Protein AF-0000000083678344 (afdb_homodimer)

Foldseek 3Di:
DDPVVVVCQLVAPFDDPVVQVVLLVLLPPLDPQFPDWQDWGWGDDPQATEIETETAGAPPDDPVVQVVSQVVSQVVVCVDPRHPGYHYHYHHDNPDDPPPPPPPD/DDPVVVVCQLVAPFDDPVVQVVLLVLLPPLDPQFPDWQDWTWGDDPQATEIETETAGAPPDDPVVQVVSQVVSQVVVCPDPRHPGYHYHYHHDNPDDPPPPPPVD

Nearest PDB structures (foldseek):
  8f6j-assembly1_A  TM=8.356E-01  e=1.361E-05  Shewanella oneidensis
  8f6e-assembly1_B  TM=8.497E-01  e=2.479E-05  Shewanella oneidensis
  8f6i-assembly1_B  TM=7.602E-01  e=1.777E-05  Shewanella oneidensis MR-1
  8f6f-assembly1_B  TM=7.439E-01  e=2.030E-05  Shewanella oneidensis
  3j1z-assembly1_P-1  TM=7.542E-01  e=1.227E-04  Shewanella oneidensis MR-1

pLDDT: mean 80.36, std 22.94, range [22.72, 97.94]

Structure (mmCIF, N/CA/C/O backbone):
data_AF-0000000083678344-model_v1
#
loop_
_entity.id
_entity.type
_entity.pdbx_description
1 polymer 'Metal tolerance protein 11-like'
#
loop_
_atom_site.group_PDB
_atom_site.id
_atom_site.type_symbol
_atom_site.label_atom_id
_atom_site.label_alt_id
_atom_site.label_comp_id
_atom_site.label_asym_id
_atom_site.label_entity_id
_atom_site.label_seq_id
_atom_site.pdbx_PDB_ins_code
_atom_site.Cartn_x
_atom_site.Cartn_y
_atom_site.Cartn_z
_atom_site.occupancy
_atom_site.B_iso_or_equiv
_atom_site.auth_seq_id
_atom_site.auth_comp_id
_atom_site.auth_asym_id
_atom_site.auth_atom_id
_atom_site.pdbx_PDB_model_num
ATOM 1 N N . MET A 1 1 ? -3.508 27.141 10.562 1 22.72 1 MET A N 1
ATOM 2 C CA . MET A 1 1 ? -3.26 26.531 9.258 1 22.72 1 MET A CA 1
ATOM 3 C C . MET A 1 1 ? -3.84 25.125 9.195 1 22.72 1 MET A C 1
ATOM 5 O O . MET A 1 1 ? -3.42 24.25 9.945 1 22.72 1 MET A O 1
ATOM 9 N N . THR A 1 2 ? -5.051 24.781 8.727 1 24.8 2 THR A N 1
ATOM 10 C CA . THR A 1 2 ? -6.098 23.766 8.875 1 24.8 2 THR A CA 1
ATOM 11 C C . THR A 1 2 ? -5.66 22.438 8.273 1 24.8 2 THR A C 1
ATOM 13 O O . THR A 1 2 ? -4.75 22.391 7.445 1 24.8 2 THR A O 1
ATOM 16 N N . VAL A 1 3 ? -6.172 21.359 8.898 1 29.84 3 VAL A N 1
ATOM 17 C CA . VAL A 1 3 ? -5.941 19.984 8.461 1 29.84 3 VAL A CA 1
ATOM 18 C C . VAL A 1 3 ? -6.02 19.906 6.941 1 29.84 3 VAL A C 1
ATOM 20 O O . VAL A 1 3 ? -5.211 19.234 6.305 1 29.84 3 VAL A O 1
ATOM 23 N N . LEU A 1 4 ? -6.906 20.516 6.34 1 31.95 4 LEU A N 1
ATOM 24 C CA . LEU A 1 4 ? -7.227 20.688 4.926 1 31.95 4 LEU A CA 1
ATOM 25 C C . LEU A 1 4 ? -6.102 21.422 4.199 1 31.95 4 LEU A C 1
ATOM 27 O O . LEU A 1 4 ? -5.809 21.125 3.041 1 31.95 4 LEU A O 1
ATOM 31 N N . GLU A 1 5 ? -5.441 22.391 4.75 1 33.44 5 GLU A N 1
ATOM 32 C CA . GLU A 1 5 ? -4.355 23.078 4.066 1 33.44 5 GLU A CA 1
ATOM 33 C C . GLU A 1 5 ? -3.105 22.219 3.984 1 33.44 5 GLU A C 1
ATOM 35 O O . GLU A 1 5 ? -2.342 22.312 3.021 1 33.44 5 GLU A O 1
ATOM 40 N N . ASN A 1 6 ? -2.758 21.266 5.016 1 35.78 6 ASN A N 1
ATOM 41 C CA . ASN A 1 6 ? -1.61 20.375 4.875 1 35.78 6 ASN A CA 1
ATOM 42 C C . ASN A 1 6 ? -1.944 19.172 4.004 1 35.78 6 ASN A C 1
ATOM 44 O O . ASN A 1 6 ? -1.045 18.5 3.484 1 35.78 6 ASN A O 1
ATOM 48 N N . VAL A 1 7 ? -3.1 18.562 4.125 1 40.5 7 VAL A N 1
ATOM 49 C CA . VAL A 1 7 ? -3.578 17.641 3.104 1 40.5 7 VAL A CA 1
ATOM 50 C C . VAL A 1 7 ? -3.428 18.266 1.721 1 40.5 7 VAL A C 1
ATOM 52 O O . VAL A 1 7 ? -3.178 17.578 0.737 1 40.5 7 VAL A O 1
ATOM 55 N N . ASN A 1 8 ? -3.902 19.344 1.615 1 38.44 8 ASN A N 1
ATOM 56 C CA . ASN A 1 8 ? -3.576 20.062 0.392 1 38.44 8 ASN A CA 1
ATOM 57 C C . ASN A 1 8 ? -2.084 20 0.08 1 38.44 8 ASN A C 1
ATOM 59 O O . ASN A 1 8 ? -1.682 20.094 -1.081 1 38.44 8 ASN A O 1
ATOM 63 N N . SER A 1 9 ? -1.367 20.172 1.282 1 40.12 9 SER A N 1
ATOM 64 C CA . SER A 1 9 ? 0.065 20.062 1.031 1 40.12 9 SER A CA 1
ATOM 65 C C . SER A 1 9 ? 0.443 18.641 0.607 1 40.12 9 SER A C 1
ATOM 67 O O . SER A 1 9 ? 1.578 18.391 0.196 1 40.12 9 SER A O 1
ATOM 69 N N . LEU A 1 10 ? -0.333 17.688 1.257 1 43.38 10 LEU A N 1
ATOM 70 C CA . LEU A 1 10 ? -0.103 16.469 0.485 1 43.38 10 LEU A CA 1
ATOM 71 C C . LEU A 1 10 ? -0.383 16.703 -0.996 1 43.38 10 LEU A C 1
ATOM 73 O O . LEU A 1 10 ? -0.285 15.781 -1.805 1 43.38 10 LEU A O 1
ATOM 77 N N . VAL A 1 11 ? -1.37 17.547 -1.123 1 42 11 VAL A N 1
ATOM 78 C CA . VAL A 1 11 ? -1.382 18.016 -2.508 1 42 11 VAL A CA 1
ATOM 79 C C . VAL A 1 11 ? 0.042 18.328 -2.959 1 42 11 VAL A C 1
ATOM 81 O O . VAL A 1 11 ? 0.679 19.234 -2.426 1 42 11 VAL A O 1
ATOM 84 N N . GLY A 1 12 ? 0.667 17.406 -3.002 1 45.91 12 GLY A N 1
ATOM 85 C CA . GLY A 1 12 ? 2.045 17.062 -3.311 1 45.91 12 GLY A CA 1
ATOM 86 C C . GLY A 1 12 ? 2.74 18.094 -4.176 1 45.91 12 GLY A C 1
ATOM 87 O O . GLY A 1 12 ? 2.43 18.234 -5.359 1 45.91 12 GLY A O 1
ATOM 88 N N . LYS A 1 13 ? 2.826 19.188 -3.637 1 54.16 13 LYS A N 1
ATOM 89 C CA . LYS A 1 13 ? 3.943 19.75 -4.387 1 54.16 13 LYS A CA 1
ATOM 90 C C . LYS A 1 13 ? 5.035 18.703 -4.617 1 54.16 13 LYS A C 1
ATOM 92 O O . LYS A 1 13 ? 5.465 18.031 -3.676 1 54.16 13 LYS A O 1
ATOM 97 N N . SER A 1 14 ? 5.02 18.203 -5.816 1 65.88 14 SER A N 1
ATOM 98 C CA . SER A 1 14 ? 5.984 17.219 -6.285 1 65.88 14 SER A CA 1
ATOM 99 C C . SER A 1 14 ? 7.414 17.656 -5.996 1 65.88 14 SER A C 1
ATOM 101 O O . SER A 1 14 ? 7.711 18.859 -5.988 1 65.88 14 SER A O 1
ATOM 103 N N . ALA A 1 15 ? 8.039 16.828 -5.203 1 79.19 15 ALA A N 1
ATOM 104 C CA . ALA A 1 15 ? 9.484 16.984 -5.055 1 79.19 15 ALA A CA 1
ATOM 105 C C . ALA A 1 15 ? 10.117 17.469 -6.355 1 79.19 15 ALA A C 1
ATOM 107 O O . ALA A 1 15 ? 9.5 17.391 -7.418 1 79.19 15 ALA A O 1
ATOM 108 N N . ALA A 1 16 ? 11.164 18.172 -6.23 1 82.5 16 ALA A N 1
ATOM 109 C CA . ALA A 1 16 ? 11.914 18.578 -7.418 1 82.5 16 ALA A CA 1
ATOM 110 C C . ALA A 1 16 ? 12.117 17.391 -8.367 1 82.5 16 ALA A C 1
ATOM 112 O O . ALA A 1 16 ? 12.297 16.266 -7.926 1 82.5 16 ALA A O 1
ATOM 113 N N . PRO A 1 17 ? 12.07 17.656 -9.602 1 89.62 17 PRO A N 1
ATOM 114 C CA . PRO A 1 17 ? 12.242 16.609 -10.602 1 89.62 17 PRO A CA 1
ATOM 115 C C . PRO A 1 17 ? 13.523 15.805 -10.398 1 89.62 17 PRO A C 1
ATOM 117 O O . PRO A 1 17 ? 13.539 14.594 -10.641 1 89.62 17 PRO A O 1
ATOM 120 N N . GLU A 1 18 ? 14.523 16.5 -9.961 1 91.25 18 GLU A N 1
ATOM 121 C CA . GLU A 1 18 ? 15.789 15.82 -9.734 1 91.25 18 GLU A CA 1
ATOM 122 C C . GLU A 1 18 ? 15.656 14.758 -8.648 1 91.25 18 GLU A C 1
ATOM 124 O O . GLU A 1 18 ? 16.219 13.664 -8.766 1 91.25 18 GLU A O 1
ATOM 129 N N . TYR A 1 19 ? 14.898 15.141 -7.66 1 92.88 19 TYR A N 1
ATOM 130 C CA . TYR A 1 19 ? 14.727 14.18 -6.574 1 92.88 19 TYR A CA 1
ATOM 131 C C . TYR A 1 19 ? 13.867 13 -7.02 1 92.88 19 TYR A C 1
ATOM 133 O O . TYR A 1 19 ? 14.164 11.852 -6.676 1 92.88 19 TYR A O 1
ATOM 141 N N . LEU A 1 20 ? 12.867 13.289 -7.809 1 93.25 20 LEU A N 1
ATOM 142 C CA . LEU A 1 20 ? 12.023 12.227 -8.344 1 93.25 20 LEU A CA 1
ATOM 143 C C . LEU A 1 20 ? 12.836 11.281 -9.234 1 93.25 20 LEU A C 1
ATOM 145 O O . LEU A 1 20 ? 12.617 10.07 -9.219 1 93.25 20 LEU A O 1
ATOM 149 N N . GLN A 1 21 ? 13.719 11.812 -9.969 1 94.31 21 GLN A N 1
ATOM 150 C CA . GLN A 1 21 ? 14.578 10.992 -10.812 1 94.31 21 GLN A CA 1
ATOM 151 C C . GLN A 1 21 ? 15.461 10.078 -9.977 1 94.31 21 GLN A C 1
ATOM 153 O O . GLN A 1 21 ? 15.641 8.906 -10.312 1 94.31 21 GLN A O 1
ATOM 158 N N . LYS A 1 22 ? 15.992 10.609 -8.945 1 95 22 LYS A N 1
ATOM 159 C CA . LYS A 1 22 ? 16.797 9.82 -8.023 1 95 22 LYS A CA 1
ATOM 160 C C . LYS A 1 22 ? 16 8.648 -7.453 1 95 22 LYS A C 1
ATOM 162 O O . LYS A 1 22 ? 16.5 7.52 -7.414 1 95 22 LYS A O 1
ATOM 167 N N . LEU A 1 23 ? 14.828 8.969 -6.988 1 95.81 23 LEU A N 1
ATOM 168 C CA . LEU A 1 23 ? 13.969 7.926 -6.43 1 95.81 23 LEU A CA 1
ATOM 169 C C . LEU A 1 23 ? 13.641 6.871 -7.48 1 95.81 23 LEU A C 1
ATOM 171 O O . LEU A 1 23 ? 13.641 5.672 -7.184 1 95.81 23 LEU A O 1
ATOM 175 N N . THR A 1 24 ? 13.383 7.293 -8.688 1 96.31 24 THR A N 1
ATOM 176 C CA . THR A 1 24 ? 13.078 6.375 -9.781 1 96.31 24 THR A CA 1
ATOM 177 C C . THR A 1 24 ? 14.25 5.434 -10.039 1 96.31 24 THR A C 1
ATOM 179 O O . THR A 1 24 ? 14.055 4.227 -10.203 1 96.31 24 THR A O 1
ATOM 182 N N . TYR A 1 25 ? 15.391 6.008 -10.086 1 96.75 25 TYR A N 1
ATOM 183 C CA . TYR A 1 25 ? 16.609 5.223 -10.305 1 96.75 25 TYR A CA 1
ATOM 184 C C . TYR A 1 25 ? 16.797 4.191 -9.195 1 96.75 25 TYR A C 1
ATOM 186 O O . TYR A 1 25 ? 17.109 3.031 -9.461 1 96.75 25 TYR A O 1
ATOM 194 N N . LEU A 1 26 ? 16.609 4.637 -7.938 1 96.44 26 LEU A N 1
ATOM 195 C CA . LEU A 1 26 ? 16.734 3.756 -6.785 1 96.44 26 LEU A CA 1
ATOM 196 C C . LEU A 1 26 ? 15.75 2.594 -6.879 1 96.44 26 LEU A C 1
ATOM 198 O O . LEU A 1 26 ? 16.109 1.444 -6.625 1 96.44 26 LEU A O 1
ATOM 202 N N . CYS A 1 27 ? 14.539 2.859 -7.246 1 97.12 27 CYS A N 1
ATOM 203 C CA . CYS A 1 27 ? 13.516 1.833 -7.367 1 97.12 27 CYS A CA 1
ATOM 204 C C . CYS A 1 27 ? 13.844 0.859 -8.492 1 97.12 27 CYS A C 1
ATOM 206 O O . CYS A 1 27 ? 13.656 -0.351 -8.344 1 97.12 27 CYS A O 1
ATOM 208 N N . TRP A 1 28 ? 14.336 1.357 -9.586 1 96.38 28 TRP A N 1
ATOM 209 C CA . TRP A 1 28 ? 14.664 0.556 -10.758 1 96.38 28 TRP A CA 1
ATOM 210 C C . TRP A 1 28 ? 15.758 -0.456 -10.445 1 96.38 28 TRP A C 1
ATOM 212 O O . TRP A 1 28 ? 15.711 -1.597 -10.906 1 96.38 28 TRP A O 1
ATOM 222 N N . ASN A 1 29 ? 16.656 -0.024 -9.609 1 97.19 29 ASN A N 1
ATOM 223 C CA . ASN A 1 29 ? 17.844 -0.841 -9.352 1 97.19 29 ASN A CA 1
ATOM 224 C C . ASN A 1 29 ? 17.656 -1.711 -8.109 1 97.19 29 ASN A C 1
ATOM 226 O O . ASN A 1 29 ? 18.578 -2.453 -7.734 1 97.19 29 ASN A O 1
ATOM 230 N N . HIS A 1 30 ? 16.625 -1.674 -7.52 1 97.94 30 HIS A N 1
ATOM 231 C CA . HIS A 1 30 ? 16.406 -2.35 -6.246 1 97.94 30 HIS A CA 1
ATOM 232 C C . HIS A 1 30 ? 16.438 -3.865 -6.418 1 97.94 30 HIS A C 1
ATOM 234 O O . HIS A 1 30 ? 16.953 -4.582 -5.559 1 97.94 30 HIS A O 1
ATOM 240 N N . HIS A 1 31 ? 15.93 -4.352 -7.516 1 97.62 31 HIS A N 1
ATOM 241 C CA . HIS A 1 31 ? 15.812 -5.789 -7.73 1 97.62 31 HIS A CA 1
ATOM 242 C C . HIS A 1 31 ? 15.68 -6.113 -9.219 1 97.62 31 HIS A C 1
ATOM 244 O O . HIS A 1 31 ? 14.969 -5.418 -9.945 1 97.62 31 HIS A O 1
ATOM 250 N N . LYS A 1 32 ? 16.141 -7.199 -9.633 1 97.62 32 LYS A N 1
ATOM 251 C CA . LYS A 1 32 ? 16.172 -7.582 -11.047 1 97.62 32 LYS A CA 1
ATOM 252 C C . LYS A 1 32 ? 14.773 -7.898 -11.562 1 97.62 32 LYS A C 1
ATOM 254 O O . LYS A 1 32 ? 14.516 -7.812 -12.758 1 97.62 32 LYS A O 1
ATOM 259 N N . ALA A 1 33 ? 13.891 -8.219 -10.68 1 97.44 33 ALA A N 1
ATOM 260 C CA . ALA A 1 33 ? 12.539 -8.625 -11.078 1 97.44 33 ALA A CA 1
ATOM 261 C C . ALA A 1 33 ? 11.68 -7.414 -11.414 1 97.44 33 ALA A C 1
ATOM 263 O O . ALA A 1 33 ? 10.578 -7.559 -11.953 1 97.44 33 ALA A O 1
ATOM 264 N N . VAL A 1 34 ? 12.133 -6.203 -11.078 1 96.94 34 VAL A N 1
ATOM 265 C CA . VAL A 1 34 ? 11.367 -5.004 -11.398 1 96.94 34 VAL A CA 1
ATOM 266 C C . VAL A 1 34 ? 11.359 -4.785 -12.914 1 96.94 34 VAL A C 1
ATOM 268 O O . VAL A 1 34 ? 12.414 -4.562 -13.516 1 96.94 34 VAL A O 1
ATOM 271 N N . ARG A 1 35 ? 10.18 -4.801 -13.461 1 95.44 35 ARG A N 1
ATOM 272 C CA . ARG A 1 35 ? 10.047 -4.699 -14.914 1 95.44 35 ARG A CA 1
ATOM 273 C C . ARG A 1 35 ? 9.852 -3.25 -15.344 1 95.44 35 ARG A C 1
ATOM 275 O O . ARG A 1 35 ? 10.195 -2.879 -16.469 1 95.44 35 ARG A O 1
ATOM 282 N N . HIS A 1 36 ? 9.18 -2.541 -14.492 1 94.44 36 HIS A N 1
ATOM 283 C CA . HIS A 1 36 ? 8.828 -1.16 -14.805 1 94.44 36 HIS A CA 1
ATOM 284 C C . HIS A 1 36 ? 8.508 -0.375 -13.531 1 94.44 36 HIS A C 1
ATOM 286 O O . HIS A 1 36 ? 8.031 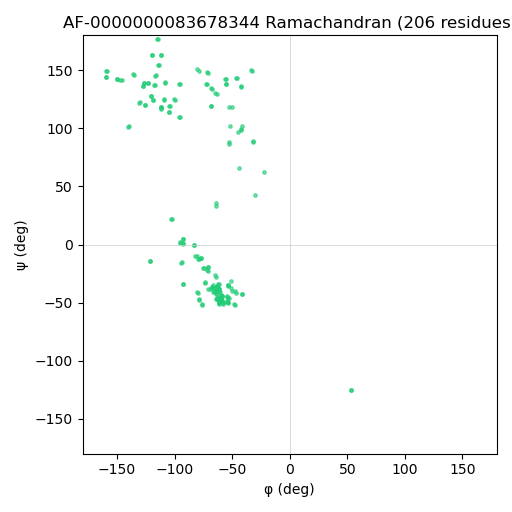-0.944 -12.547 1 94.44 36 HIS A O 1
ATOM 292 N N . ILE A 1 37 ? 8.859 0.82 -13.508 1 93.94 37 ILE A N 1
ATOM 293 C CA . ILE A 1 37 ? 8.367 1.757 -12.5 1 93.94 37 ILE A CA 1
ATOM 294 C C . ILE A 1 37 ? 7.176 2.531 -13.055 1 93.94 37 ILE A C 1
ATOM 296 O O . ILE A 1 37 ? 7.328 3.361 -13.953 1 93.94 37 ILE A O 1
ATOM 300 N N . ASP A 1 38 ? 6.035 2.279 -12.578 1 88.75 38 ASP A N 1
ATOM 301 C CA . ASP A 1 38 ? 4.82 2.881 -13.117 1 88.75 38 ASP A CA 1
ATOM 302 C C . ASP A 1 38 ? 4.676 4.332 -12.664 1 88.75 38 ASP A C 1
ATOM 304 O O . ASP A 1 38 ? 4.488 5.23 -13.492 1 88.75 38 ASP A O 1
ATOM 308 N N . THR A 1 39 ? 4.793 4.555 -11.375 1 87 39 THR A N 1
ATOM 309 C CA . THR A 1 39 ? 4.66 5.918 -10.867 1 87 39 THR A CA 1
ATOM 310 C C . THR A 1 39 ? 5.555 6.133 -9.656 1 87 39 THR A C 1
ATOM 312 O O . THR A 1 39 ? 5.812 5.195 -8.891 1 87 39 THR A O 1
ATOM 315 N N . VAL A 1 40 ? 6.152 7.25 -9.508 1 91.88 40 VAL A N 1
ATOM 316 C CA . VAL A 1 40 ? 6.801 7.762 -8.312 1 91.88 40 VAL A CA 1
ATOM 317 C C . VAL A 1 40 ? 6.23 9.133 -7.961 1 91.88 40 VAL A C 1
ATOM 319 O O . VAL A 1 40 ? 6.266 10.055 -8.781 1 91.88 40 VAL A O 1
ATOM 322 N N . ARG A 1 41 ? 5.68 9.227 -6.832 1 87.12 41 ARG A N 1
ATOM 323 C CA . ARG A 1 41 ? 5.156 10.492 -6.324 1 87.12 41 ARG A CA 1
ATOM 324 C C . ARG A 1 41 ? 5.793 10.852 -4.988 1 87.12 41 ARG A C 1
ATOM 326 O O . ARG A 1 41 ? 6.023 9.977 -4.148 1 87.12 41 ARG A O 1
ATOM 333 N N . ALA A 1 42 ? 6.086 12.062 -4.867 1 88.81 42 ALA A N 1
ATOM 334 C CA . ALA A 1 42 ? 6.613 12.578 -3.604 1 88.81 42 ALA A CA 1
ATOM 335 C C . ALA A 1 42 ? 5.859 13.828 -3.162 1 88.81 42 ALA A C 1
ATOM 337 O O . ALA A 1 42 ? 5.781 14.805 -3.91 1 88.81 42 ALA A O 1
ATOM 338 N N . TYR A 1 43 ? 5.316 13.727 -1.985 1 79.25 43 TYR A N 1
ATOM 339 C CA . TYR A 1 43 ? 4.574 14.844 -1.411 1 79.25 43 TYR A CA 1
ATOM 340 C C . TYR A 1 43 ? 5.352 15.484 -0.263 1 79.25 43 TYR A C 1
ATOM 342 O O . TYR A 1 43 ? 5.961 14.781 0.544 1 79.25 43 TYR A O 1
ATOM 350 N N . THR A 1 44 ? 5.258 16.719 -0.308 1 80.19 44 THR A N 1
ATOM 351 C CA . THR A 1 44 ? 5.938 17.406 0.787 1 80.19 44 THR A CA 1
ATOM 352 C C . THR A 1 44 ? 5.18 17.219 2.098 1 80.19 44 THR A C 1
ATOM 354 O O . THR A 1 44 ? 3.949 17.25 2.121 1 80.19 44 THR A O 1
ATOM 357 N N . PHE A 1 45 ? 5.895 17 3.102 1 73.56 45 PHE A N 1
ATOM 358 C CA . PHE A 1 45 ? 5.445 16.891 4.48 1 73.56 45 PHE A CA 1
ATOM 359 C C . PHE A 1 45 ? 6.422 17.562 5.434 1 73.56 45 PHE A C 1
ATOM 361 O O . PHE A 1 45 ? 7.414 16.969 5.852 1 73.56 45 PHE A O 1
ATOM 368 N N . GLY A 1 46 ? 6.031 18.766 5.84 1 76.94 46 GLY A N 1
ATOM 369 C CA . GLY A 1 46 ? 7.062 19.547 6.504 1 76.94 46 GLY A CA 1
ATOM 370 C C . GLY A 1 46 ? 8.328 19.672 5.68 1 76.94 46 GLY A C 1
ATOM 371 O O . GLY A 1 46 ? 8.289 20.125 4.535 1 76.94 46 GLY A O 1
ATOM 372 N N . SER A 1 47 ? 9.383 19.266 6.359 1 82.88 47 SER A N 1
ATOM 373 C CA . SER A 1 47 ? 10.672 19.312 5.676 1 82.88 47 SER A CA 1
ATOM 374 C C . SER A 1 47 ? 10.992 17.984 5.004 1 82.88 47 SER A C 1
ATOM 376 O O . SER A 1 47 ? 12.055 17.828 4.395 1 82.88 47 SER A O 1
ATOM 378 N N . HIS A 1 48 ? 10.109 17.078 5.113 1 88.44 48 HIS A N 1
ATOM 379 C CA . HIS A 1 48 ? 10.336 15.75 4.566 1 88.44 48 HIS A CA 1
ATOM 380 C C . HIS A 1 48 ? 9.359 15.438 3.439 1 88.44 48 HIS A C 1
ATOM 382 O O . HIS A 1 48 ? 8.531 16.281 3.086 1 88.44 48 HIS A O 1
ATOM 388 N N . TYR A 1 49 ? 9.562 14.188 2.811 1 86.5 49 TYR A N 1
ATOM 389 C CA . TYR A 1 49 ? 8.672 13.75 1.746 1 86.5 49 TYR A CA 1
ATOM 390 C C . TYR A 1 49 ? 7.926 12.484 2.146 1 86.5 49 TYR A C 1
ATOM 392 O O . TYR A 1 49 ? 8.477 11.633 2.844 1 86.5 49 TYR A O 1
ATOM 400 N N . PHE A 1 50 ? 6.73 12.445 1.686 1 84.31 50 PHE A N 1
ATOM 401 C CA . PHE A 1 50 ? 5.969 11.203 1.578 1 84.31 50 PHE A CA 1
ATOM 402 C C . PHE A 1 50 ? 6.016 10.664 0.155 1 84.31 50 PHE A C 1
ATOM 404 O O . PHE A 1 50 ? 5.652 11.367 -0.794 1 84.31 50 PHE A O 1
ATOM 411 N N . VAL A 1 51 ? 6.457 9.461 0.088 1 90.69 51 VAL A N 1
ATOM 412 C CA . VAL A 1 51 ? 6.703 8.961 -1.261 1 90.69 51 VAL A CA 1
ATOM 413 C C . VAL A 1 51 ? 5.789 7.773 -1.543 1 90.69 51 VAL A C 1
ATOM 415 O O . VAL A 1 51 ? 5.586 6.918 -0.679 1 90.69 51 VAL A O 1
ATOM 418 N N . GLU A 1 52 ? 5.207 7.734 -2.734 1 88.81 52 GLU A N 1
ATOM 419 C CA . GLU A 1 52 ? 4.457 6.598 -3.26 1 88.81 52 GLU A CA 1
ATOM 420 C C . GLU A 1 52 ? 5.078 6.078 -4.555 1 88.81 52 GLU A C 1
ATOM 422 O O . GLU A 1 52 ? 5.324 6.852 -5.484 1 88.81 52 GLU A O 1
ATOM 427 N N . VAL A 1 53 ? 5.32 4.82 -4.555 1 93.75 53 VAL A N 1
ATOM 428 C CA . VAL A 1 53 ? 5.941 4.219 -5.73 1 93.75 53 VAL A CA 1
ATOM 429 C C . VAL A 1 53 ? 5.113 3.02 -6.191 1 93.75 53 VAL A C 1
ATOM 431 O O . VAL A 1 53 ? 4.66 2.219 -5.371 1 93.75 53 VAL A O 1
ATOM 434 N N . ASP A 1 54 ? 4.926 2.936 -7.461 1 93.56 54 ASP A N 1
ATOM 435 C CA . ASP A 1 54 ? 4.344 1.756 -8.094 1 93.56 54 ASP A CA 1
ATOM 436 C C . ASP A 1 54 ? 5.375 1.025 -8.953 1 93.56 54 ASP A C 1
ATOM 438 O O . ASP A 1 54 ? 5.875 1.576 -9.93 1 93.56 54 ASP A O 1
ATOM 442 N N . ILE A 1 55 ? 5.59 -0.177 -8.523 1 95.94 55 ILE A N 1
ATOM 443 C CA . ILE A 1 55 ? 6.516 -0.963 -9.328 1 95.94 55 ILE A CA 1
ATOM 444 C C . ILE A 1 55 ? 5.773 -2.129 -9.977 1 95.94 55 ILE A C 1
ATOM 446 O O . ILE A 1 55 ? 4.773 -2.611 -9.438 1 95.94 55 ILE A O 1
ATOM 450 N N . VAL A 1 56 ? 6.32 -2.576 -11.102 1 96.81 56 VAL A N 1
ATOM 451 C CA . VAL A 1 56 ? 5.719 -3.68 -11.844 1 96.81 56 VAL A CA 1
ATOM 452 C C . VAL A 1 56 ? 6.594 -4.926 -11.719 1 96.81 56 VAL A C 1
ATOM 454 O O . VAL A 1 56 ? 7.793 -4.883 -12 1 96.81 56 VAL A O 1
ATOM 457 N N . LEU A 1 57 ? 6.008 -6 -11.266 1 97.62 57 LEU A N 1
ATOM 458 C CA . LEU A 1 57 ? 6.641 -7.309 -11.133 1 97.62 57 LEU A CA 1
ATOM 459 C C . LEU A 1 57 ? 5.922 -8.352 -11.984 1 97.62 57 LEU A C 1
ATOM 461 O O . LEU A 1 57 ? 4.824 -8.094 -12.492 1 97.62 57 LEU A O 1
ATOM 465 N N . PRO A 1 58 ? 6.582 -9.469 -12.227 1 96.75 58 PRO A N 1
ATOM 466 C CA . PRO A 1 58 ? 5.91 -10.508 -13.016 1 96.75 58 PRO A CA 1
ATOM 467 C C . PRO A 1 58 ? 4.566 -10.922 -12.422 1 96.75 58 PRO 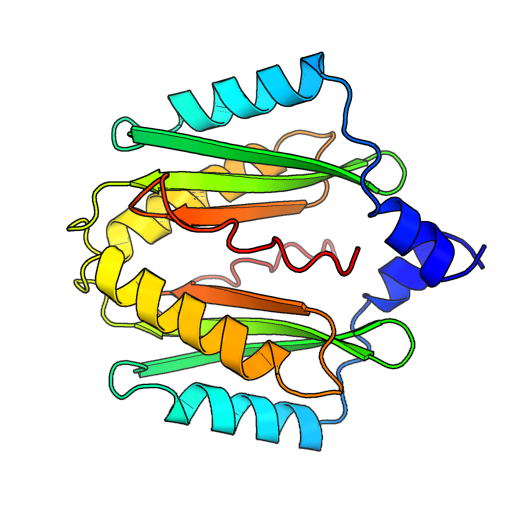A C 1
ATOM 469 O O . PRO A 1 58 ? 4.453 -11.125 -11.211 1 96.75 58 PRO A O 1
ATOM 472 N N . ALA A 1 59 ? 3.607 -11.094 -13.203 1 96.5 59 ALA A N 1
ATOM 473 C CA . ALA A 1 59 ? 2.236 -11.391 -12.797 1 96.5 59 ALA A CA 1
ATOM 474 C C . ALA A 1 59 ? 2.158 -12.711 -12.039 1 96.5 59 ALA A C 1
ATOM 476 O O . ALA A 1 59 ? 1.344 -12.867 -11.125 1 96.5 59 ALA A O 1
ATOM 477 N N . ASP A 1 60 ? 3.01 -13.648 -12.445 1 96.81 60 ASP A N 1
ATOM 478 C CA . ASP A 1 60 ? 2.936 -14.992 -11.891 1 96.81 60 ASP A CA 1
ATOM 479 C C . ASP A 1 60 ? 3.869 -15.148 -10.695 1 96.81 60 ASP A C 1
ATOM 481 O O . ASP A 1 60 ? 4.012 -16.25 -10.148 1 96.81 60 ASP A O 1
ATOM 485 N N . MET A 1 61 ? 4.5 -14.062 -10.289 1 97.56 61 MET A N 1
ATOM 486 C CA . MET A 1 61 ? 5.391 -14.117 -9.133 1 97.56 61 MET A CA 1
ATOM 487 C C . MET A 1 61 ? 4.617 -14.445 -7.863 1 97.56 61 MET A C 1
ATOM 489 O O . MET A 1 61 ? 3.549 -13.883 -7.613 1 97.56 61 MET A O 1
ATOM 493 N N . PRO A 1 62 ? 5.098 -15.406 -7.113 1 97.81 62 PRO A N 1
ATOM 494 C CA . PRO A 1 62 ? 4.438 -15.68 -5.832 1 97.81 62 PRO A CA 1
ATOM 495 C C . PRO A 1 62 ? 4.359 -14.445 -4.934 1 97.81 62 PRO A C 1
ATOM 497 O O . PRO A 1 62 ? 5.305 -13.664 -4.871 1 97.81 62 PRO A O 1
ATOM 500 N N . LEU A 1 63 ? 3.271 -14.281 -4.215 1 97.69 63 LEU A N 1
ATOM 501 C CA . LEU A 1 63 ? 3.02 -13.125 -3.363 1 97.69 63 LEU A CA 1
ATOM 502 C C . LEU A 1 63 ? 4.156 -12.922 -2.369 1 97.69 63 LEU A C 1
ATOM 504 O O . LEU A 1 63 ? 4.586 -11.789 -2.131 1 97.69 63 LEU A O 1
ATOM 508 N N . GLN A 1 64 ? 4.621 -13.945 -1.745 1 97.06 64 GLN A N 1
ATOM 509 C CA . GLN A 1 64 ? 5.703 -13.82 -0.773 1 97.06 64 GLN A CA 1
ATOM 510 C C . GLN A 1 64 ? 6.906 -13.102 -1.378 1 97.06 64 GLN A C 1
ATOM 512 O O . GLN A 1 64 ? 7.461 -12.188 -0.768 1 97.06 64 GLN A O 1
ATOM 517 N N . GLU A 1 65 ? 7.328 -13.547 -2.537 1 97.31 65 GLU A N 1
ATOM 518 C CA . GLU A 1 65 ? 8.477 -12.945 -3.213 1 97.31 65 GLU A CA 1
ATOM 519 C C . GLU A 1 65 ? 8.211 -11.484 -3.547 1 97.31 65 GLU A C 1
ATOM 521 O O . GLU A 1 65 ? 9.039 -10.617 -3.26 1 97.31 65 GLU A O 1
ATOM 526 N N . ALA A 1 66 ? 7.062 -11.242 -4.156 1 97.5 66 ALA A N 1
ATOM 527 C CA . ALA A 1 66 ? 6.688 -9.867 -4.5 1 97.5 66 ALA A CA 1
ATOM 528 C C . ALA A 1 66 ? 6.656 -8.984 -3.26 1 97.5 66 ALA A C 1
ATOM 530 O O . ALA A 1 66 ? 7.195 -7.871 -3.27 1 97.5 66 ALA A O 1
ATOM 531 N N . HIS A 1 67 ? 5.953 -9.461 -2.26 1 96.5 67 HIS A N 1
ATOM 532 C CA . HIS A 1 67 ? 5.859 -8.742 -0.994 1 96.5 67 HIS A CA 1
ATOM 533 C C . HIS A 1 67 ? 7.238 -8.406 -0.447 1 96.5 67 HIS A C 1
ATOM 535 O O . HIS A 1 67 ? 7.48 -7.27 -0.024 1 96.5 67 HIS A O 1
ATOM 541 N N . ASP A 1 68 ? 8.164 -9.359 -0.44 1 96.44 68 ASP A N 1
ATOM 542 C CA . ASP A 1 68 ? 9.492 -9.156 0.124 1 96.44 68 ASP A CA 1
ATOM 543 C C . ASP A 1 68 ? 10.266 -8.102 -0.666 1 96.44 68 ASP A C 1
ATOM 545 O O . ASP A 1 68 ? 10.977 -7.281 -0.083 1 96.44 68 ASP A O 1
ATOM 549 N N . ILE A 1 69 ? 10.156 -8.117 -1.967 1 97.25 69 ILE A N 1
ATOM 550 C CA . ILE A 1 69 ? 10.797 -7.109 -2.811 1 97.25 69 ILE A CA 1
ATOM 551 C C . ILE A 1 69 ? 10.242 -5.727 -2.473 1 97.25 69 ILE A C 1
ATOM 553 O O . ILE A 1 69 ? 11 -4.781 -2.271 1 97.25 69 ILE A O 1
ATOM 557 N N . GLY A 1 70 ? 8.922 -5.629 -2.445 1 96.94 70 GLY A N 1
ATOM 558 C CA . GLY A 1 70 ? 8.281 -4.367 -2.115 1 96.94 70 GLY A CA 1
ATOM 559 C C . GLY A 1 70 ? 8.648 -3.852 -0.738 1 96.94 70 GLY A C 1
ATOM 560 O O . GLY A 1 70 ? 8.93 -2.664 -0.569 1 96.94 70 GLY A O 1
ATOM 561 N N . GLU A 1 71 ? 8.625 -4.734 0.273 1 95.62 71 GLU A N 1
ATOM 562 C CA . GLU A 1 71 ? 8.938 -4.352 1.645 1 95.62 71 GLU A CA 1
ATOM 563 C C . GLU A 1 71 ? 10.391 -3.877 1.764 1 95.62 71 GLU A C 1
ATOM 565 O O . GLU A 1 71 ? 10.664 -2.877 2.43 1 95.62 71 GLU A O 1
ATOM 570 N N . SER A 1 72 ? 11.297 -4.59 1.205 1 97.38 72 SER A N 1
ATOM 571 C CA . SER A 1 72 ? 12.703 -4.195 1.264 1 97.38 72 SER A CA 1
ATOM 572 C C . SER A 1 72 ? 12.93 -2.863 0.557 1 97.38 72 SER A C 1
ATOM 574 O O . SER A 1 72 ? 13.758 -2.057 0.996 1 97.38 72 SER A O 1
ATOM 576 N N . LEU A 1 73 ? 12.227 -2.635 -0.542 1 97.5 73 LEU A N 1
ATOM 577 C CA . LEU A 1 73 ? 12.305 -1.349 -1.227 1 97.5 73 LEU A CA 1
ATOM 578 C C . LEU A 1 73 ? 1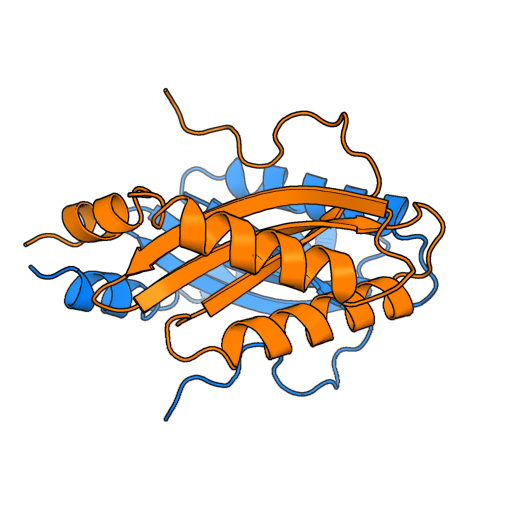1.781 -0.225 -0.335 1 97.5 73 LEU A C 1
ATOM 580 O O . LEU A 1 73 ? 12.398 0.84 -0.25 1 97.5 73 LEU A O 1
ATOM 584 N N . GLN A 1 74 ? 10.633 -0.478 0.273 1 95.12 74 GLN A N 1
ATOM 585 C CA . GLN A 1 74 ? 10.086 0.506 1.201 1 95.12 74 GLN A CA 1
ATOM 586 C C . GLN A 1 74 ? 11.102 0.866 2.283 1 95.12 74 GLN A C 1
ATOM 588 O O . GLN A 1 74 ? 11.328 2.045 2.561 1 95.12 74 GLN A O 1
ATOM 593 N N . GLU A 1 75 ? 11.68 -0.097 2.891 1 96 75 GLU A N 1
ATOM 594 C CA . GLU A 1 75 ? 12.672 0.126 3.934 1 96 75 GLU A CA 1
ATOM 595 C C . GLU A 1 75 ? 13.852 0.946 3.408 1 96 75 GLU A C 1
ATOM 597 O O . GLU A 1 75 ? 14.32 1.868 4.078 1 96 75 GLU A O 1
ATOM 602 N N . LYS A 1 76 ? 14.32 0.61 2.246 1 97.5 76 LYS A N 1
ATOM 603 C CA . LYS A 1 76 ? 15.438 1.307 1.616 1 97.5 76 LYS A CA 1
ATOM 604 C C . LYS A 1 76 ? 15.117 2.779 1.39 1 97.5 76 LYS A C 1
ATOM 606 O O . LYS A 1 76 ? 15.93 3.654 1.68 1 97.5 76 LYS A O 1
ATOM 611 N N . LEU A 1 77 ? 13.945 3.043 0.862 1 96.75 77 LEU A N 1
ATOM 612 C CA . LEU A 1 77 ? 13.508 4.418 0.634 1 96.75 77 LEU A CA 1
ATOM 613 C C . LEU A 1 77 ? 13.43 5.188 1.948 1 96.75 77 LEU A C 1
ATOM 615 O O . LEU A 1 77 ? 13.844 6.348 2.018 1 96.75 77 LEU A O 1
ATOM 619 N N . GLU A 1 78 ? 12.992 4.551 2.955 1 94.12 78 GLU A N 1
ATOM 620 C CA . GLU A 1 78 ? 12.766 5.215 4.234 1 94.12 78 GLU A CA 1
ATOM 621 C C . GLU A 1 78 ? 14.086 5.449 4.973 1 94.12 78 GLU A C 1
ATOM 623 O O . GLU A 1 78 ? 14.125 6.188 5.957 1 94.12 78 GLU A O 1
ATOM 628 N N . LEU A 1 79 ? 15.133 4.852 4.504 1 96.12 79 LEU A N 1
ATOM 629 C CA . LEU A 1 79 ? 16.453 5.121 5.051 1 96.12 79 LEU A CA 1
ATOM 630 C C . LEU A 1 79 ? 16.984 6.477 4.582 1 96.12 79 LEU A C 1
ATOM 632 O O . LEU A 1 79 ? 17.922 7.02 5.164 1 96.12 79 LEU A O 1
ATOM 636 N N . LEU A 1 80 ? 16.453 6.977 3.529 1 94.94 80 LEU A N 1
ATOM 637 C CA . LEU A 1 80 ? 16.828 8.305 3.061 1 94.94 80 LEU A CA 1
ATOM 638 C C . LEU A 1 80 ? 16.359 9.383 4.035 1 94.94 80 LEU A C 1
ATOM 640 O O . LEU A 1 80 ? 15.195 9.391 4.441 1 94.94 80 LEU A O 1
ATOM 644 N N . PRO A 1 81 ? 17.156 10.289 4.363 1 94.69 81 PRO A N 1
ATOM 645 C CA . PRO A 1 81 ? 16.828 11.273 5.402 1 94.69 81 PRO A CA 1
ATOM 646 C C . PRO A 1 81 ? 15.656 12.164 5.02 1 94.69 81 PRO A C 1
ATOM 648 O O . PRO A 1 81 ? 14.938 12.656 5.895 1 94.69 81 PRO A O 1
ATOM 651 N N . GLU A 1 82 ? 15.422 12.391 3.758 1 93.75 82 GLU A N 1
ATOM 652 C CA . GLU A 1 82 ? 14.375 13.289 3.291 1 93.75 82 GLU A CA 1
ATOM 653 C C . GLU A 1 82 ? 13.016 12.609 3.299 1 93.75 82 GLU A C 1
ATOM 655 O O . GLU A 1 82 ? 11.984 13.266 3.121 1 93.75 82 GLU A O 1
ATOM 660 N N . ILE A 1 83 ? 13.008 11.312 3.516 1 92.31 83 ILE A N 1
ATOM 661 C CA . ILE A 1 83 ? 11.766 10.57 3.367 1 92.31 83 ILE A CA 1
ATOM 662 C C . ILE A 1 83 ? 11.203 10.227 4.746 1 92.31 83 ILE A C 1
ATOM 664 O O . ILE A 1 83 ? 11.859 9.547 5.535 1 92.31 83 ILE A O 1
ATOM 668 N N . GLU A 1 84 ? 10.047 10.727 4.957 1 85.25 84 GLU A N 1
ATOM 669 C CA . GLU A 1 84 ? 9.336 10.422 6.195 1 85.25 84 GLU A CA 1
ATOM 670 C C . GLU A 1 84 ? 8.688 9.039 6.137 1 85.25 84 GLU A C 1
ATOM 672 O O . GLU A 1 84 ? 8.75 8.281 7.105 1 85.25 84 GLU A O 1
ATOM 677 N N . ARG A 1 85 ? 7.984 8.766 5.023 1 84.94 85 ARG A N 1
ATOM 678 C CA . ARG A 1 85 ? 7.273 7.508 4.797 1 84.94 85 ARG A CA 1
ATOM 679 C C . ARG A 1 85 ? 7.223 7.172 3.309 1 84.94 85 ARG A C 1
ATOM 681 O O . ARG A 1 85 ? 7.141 8.07 2.467 1 84.94 85 ARG A O 1
ATOM 688 N N . ALA A 1 86 ? 7.348 5.887 3.107 1 90.38 86 ALA A N 1
ATOM 689 C CA . ALA A 1 86 ? 7.234 5.426 1.728 1 90.38 86 ALA A CA 1
ATOM 690 C C . ALA A 1 86 ? 6.191 4.316 1.606 1 90.38 86 ALA A C 1
ATOM 692 O O . ALA A 1 86 ? 6.098 3.443 2.473 1 90.38 86 ALA A O 1
ATOM 693 N N . PHE A 1 87 ? 5.406 4.359 0.559 1 87.19 87 PHE A N 1
ATOM 694 C CA . PHE A 1 87 ? 4.445 3.316 0.212 1 87.19 87 PHE A CA 1
ATOM 695 C C . PHE A 1 87 ? 4.77 2.717 -1.151 1 87.19 87 PHE A C 1
ATOM 697 O O . PHE A 1 87 ? 4.863 3.439 -2.146 1 87.19 87 PHE A O 1
ATOM 704 N N . VAL A 1 88 ? 4.914 1.437 -1.106 1 94.25 88 VAL A N 1
ATOM 705 C CA . VAL A 1 88 ? 5.223 0.75 -2.355 1 94.25 88 VAL A CA 1
ATOM 706 C C . VAL A 1 88 ? 4.039 -0.122 -2.771 1 94.25 88 VAL A C 1
ATOM 708 O O . VAL A 1 88 ? 3.633 -1.02 -2.031 1 94.25 88 VAL A O 1
ATOM 711 N N . HIS A 1 89 ? 3.498 0.179 -3.834 1 93.31 89 HIS A N 1
ATOM 712 C CA . HIS A 1 89 ? 2.428 -0.611 -4.43 1 93.31 89 HIS A CA 1
ATOM 713 C C . HIS A 1 89 ? 2.975 -1.587 -5.469 1 93.31 89 HIS A C 1
ATOM 715 O O . HIS A 1 89 ? 3.832 -1.225 -6.277 1 93.31 89 HIS A O 1
ATOM 721 N N . LEU A 1 90 ? 2.461 -2.807 -5.465 1 95.88 90 LEU A N 1
ATOM 722 C CA . LEU A 1 90 ? 2.926 -3.865 -6.355 1 95.88 90 LEU A CA 1
ATOM 723 C C . LEU A 1 90 ? 1.927 -4.105 -7.484 1 95.88 90 LEU A C 1
ATOM 725 O O . LEU A 1 90 ? 0.822 -4.598 -7.246 1 95.88 90 LEU A O 1
ATOM 729 N N . ASP A 1 91 ? 2.387 -3.793 -8.719 1 94.88 91 ASP A N 1
ATOM 730 C CA . ASP A 1 91 ? 1.577 -4.004 -9.914 1 94.88 91 ASP A CA 1
ATOM 731 C C . ASP A 1 91 ? 2.162 -5.113 -10.781 1 94.88 91 ASP A C 1
ATOM 733 O O . ASP A 1 91 ? 3.307 -5.527 -10.586 1 94.88 91 ASP A O 1
ATOM 737 N N . TYR A 1 92 ? 1.309 -5.617 -11.703 1 94.25 92 TYR A N 1
ATOM 738 C CA . TYR A 1 92 ? 1.789 -6.625 -12.641 1 94.25 92 TYR A CA 1
ATOM 739 C C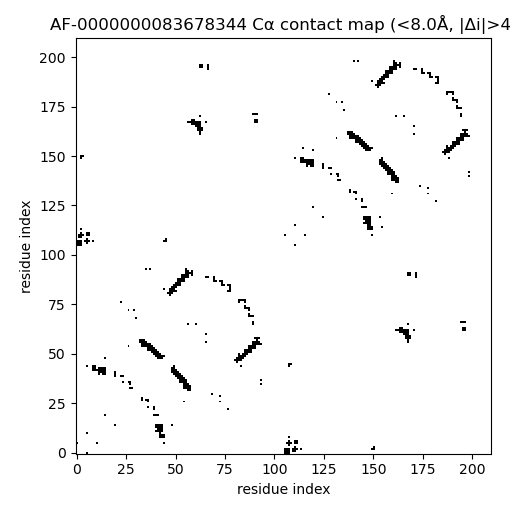 . TYR A 1 92 ? 1.627 -6.156 -14.078 1 94.25 92 TYR A C 1
ATOM 741 O O . TYR A 1 92 ? 2.094 -6.812 -15.016 1 94.25 92 TYR A O 1
ATOM 749 N N . GLU A 1 93 ? 0.86 -5.121 -14.312 1 81.69 93 GLU A N 1
ATOM 750 C CA . GLU A 1 93 ? 0.736 -4.512 -15.633 1 81.69 93 GLU A CA 1
ATOM 751 C C . GLU A 1 93 ? 0.807 -2.988 -15.547 1 81.69 93 GLU A C 1
ATOM 753 O O . GLU A 1 93 ? 0.633 -2.414 -14.469 1 81.69 93 GLU A O 1
ATOM 758 N N . PHE A 1 94 ? 1.346 -2.371 -16.469 1 66.19 94 PHE A N 1
ATOM 759 C CA . PHE A 1 94 ? 1.461 -0.917 -16.438 1 66.19 94 PHE A CA 1
ATOM 760 C C . PHE A 1 94 ? 0.289 -0.269 -17.172 1 66.19 94 PHE A C 1
ATOM 762 O O . PHE A 1 94 ? 0.092 0.945 -17.078 1 66.19 94 PHE A O 1
ATOM 769 N N . SER A 1 95 ? -0.41 -0.982 -17.906 1 63.78 95 SER A N 1
ATOM 770 C CA . SER A 1 95 ? -1.458 -0.389 -18.734 1 63.78 95 SER A CA 1
ATOM 771 C C . SER A 1 95 ? -2.738 -0.181 -17.938 1 63.78 95 SER A C 1
ATOM 773 O O . SER A 1 95 ? -3.723 0.348 -18.453 1 63.78 95 SER A O 1
ATOM 775 N N . HIS A 1 96 ? -2.646 -0.567 -16.719 1 55.72 96 HIS A N 1
ATOM 776 C CA . HIS A 1 96 ? -3.967 -0.494 -16.109 1 55.72 96 HIS A CA 1
ATOM 777 C C . HIS A 1 96 ? -4.293 0.932 -15.672 1 55.72 96 HIS A C 1
ATOM 779 O O . HIS A 1 96 ? -3.393 1.755 -15.5 1 55.72 96 HIS A O 1
ATOM 785 N N . LYS A 1 97 ? -5.637 1.244 -15.688 1 53.22 97 LYS A N 1
ATOM 786 C CA . LYS A 1 97 ? -6.191 2.533 -15.289 1 53.22 97 LYS A CA 1
ATOM 787 C C . LYS A 1 97 ? -5.527 3.051 -14.023 1 53.22 97 LYS A C 1
ATOM 789 O O . LYS A 1 97 ? -5.102 2.266 -13.172 1 53.22 97 LYS A O 1
ATOM 794 N N . PRO A 1 98 ? -5.215 4.359 -14.094 1 52.44 98 PRO A N 1
ATOM 795 C CA . PRO A 1 98 ? -4.613 4.934 -12.891 1 52.44 98 PRO A CA 1
ATOM 796 C C . PRO A 1 98 ? -5.297 4.465 -11.609 1 52.44 98 PRO A C 1
ATOM 798 O O . PRO A 1 98 ? -6.523 4.523 -11.5 1 52.44 98 PRO A O 1
ATOM 801 N N . GLU A 1 99 ? -4.73 3.543 -11 1 52.72 99 GLU A N 1
ATOM 802 C CA . GLU A 1 99 ? -5.332 2.936 -9.812 1 52.72 99 GLU A CA 1
ATOM 803 C C . GLU A 1 99 ? -5.746 3.998 -8.805 1 52.72 99 GLU A C 1
ATOM 805 O O . GLU A 1 99 ? -6.656 3.777 -8 1 52.72 99 GLU A O 1
ATOM 810 N N . HIS A 1 100 ? -4.965 5.105 -8.617 1 49.78 100 HIS A N 1
ATOM 811 C CA . HIS A 1 100 ? -5.266 6.121 -7.613 1 49.78 100 HIS A CA 1
ATOM 812 C C . HIS A 1 100 ? -5.875 7.363 -8.258 1 49.78 100 HIS A C 1
ATOM 814 O O . HIS A 1 100 ? -5.832 8.453 -7.676 1 49.78 100 HIS A O 1
ATOM 820 N N . ALA A 1 101 ? -6.465 7.219 -9.469 1 42.25 101 ALA A N 1
ATOM 821 C CA . ALA A 1 101 ? -6.871 8.422 -10.195 1 42.25 101 ALA A CA 1
ATOM 822 C C . ALA A 1 101 ? -8.07 9.086 -9.523 1 42.25 101 ALA A C 1
ATOM 824 O O . ALA A 1 101 ? -8.609 10.062 -10.031 1 42.25 101 ALA A O 1
ATOM 825 N N . GLN A 1 102 ? -8.789 8.508 -8.758 1 36.72 102 GLN A N 1
ATOM 826 C CA . GLN A 1 102 ? -9.992 9.312 -8.57 1 36.72 102 GLN A CA 1
ATOM 827 C C . GLN A 1 102 ? -9.664 10.648 -7.906 1 36.72 102 GLN A C 1
ATOM 829 O O . GLN A 1 102 ? -9.789 10.789 -6.691 1 36.72 102 GLN A O 1
ATOM 834 N N . ALA A 1 103 ? -8.578 11.211 -8.133 1 35.31 103 ALA A N 1
ATOM 835 C CA . ALA A 1 103 ? -8.586 12.602 -7.684 1 35.31 103 ALA A CA 1
ATOM 836 C C . ALA A 1 103 ? -9.781 13.359 -8.25 1 35.31 103 ALA A C 1
ATOM 838 O O . ALA A 1 103 ? -10.031 13.32 -9.453 1 35.31 103 ALA A O 1
ATOM 839 N N . HIS A 1 104 ? -10.938 13.312 -7.535 1 27.78 104 HIS A N 1
ATOM 840 C CA . HIS A 1 104 ? -12.023 14.164 -8.008 1 27.78 104 HIS A CA 1
ATOM 841 C C . HIS A 1 104 ? -11.484 15.438 -8.656 1 27.78 104 HIS A C 1
ATOM 843 O O . HIS A 1 104 ? -10.711 16.172 -8.039 1 27.78 104 HIS A O 1
ATOM 849 N N . SER A 1 105 ? -11.227 15.453 -9.891 1 27.03 105 SER A N 1
ATOM 850 C CA . SER A 1 105 ? -11.234 16.75 -10.555 1 27.03 105 SER A CA 1
ATOM 851 C C . SER A 1 105 ? -12.445 17.578 -10.148 1 27.03 105 SER A C 1
ATOM 853 O O . SER A 1 105 ? -13.539 17.031 -9.953 1 27.03 105 SER A O 1
ATOM 855 N N . MET B 1 1 ? -3.994 26.672 12.133 1 23.05 1 MET B N 1
ATOM 856 C CA . MET B 1 1 ? -3.971 25.266 12.531 1 23.05 1 MET B CA 1
ATOM 857 C C . MET B 1 1 ? -3.059 24.453 11.617 1 23.05 1 MET B C 1
ATOM 859 O O . MET B 1 1 ? -3.316 24.344 10.414 1 23.05 1 MET B O 1
ATOM 863 N N . THR B 1 2 ? -1.751 24.172 11.812 1 24.67 2 THR B N 1
ATOM 864 C CA . THR B 1 2 ? -0.514 23.875 11.094 1 24.67 2 THR B CA 1
ATOM 865 C C . THR B 1 2 ? -0.566 22.5 10.469 1 24.67 2 THR B C 1
ATOM 867 O O . THR B 1 2 ? -1.353 21.641 10.891 1 24.67 2 THR B O 1
ATOM 870 N N . VAL B 1 3 ? 0.114 22.391 9.312 1 29.59 3 VAL B N 1
ATOM 871 C CA . VAL B 1 3 ? 0.254 21.141 8.555 1 29.59 3 VAL B CA 1
ATOM 872 C C . VAL B 1 3 ? 0.513 19.984 9.516 1 29.59 3 VAL B C 1
ATOM 874 O O . VAL B 1 3 ? -0.048 18.906 9.359 1 29.59 3 VAL B O 1
ATOM 877 N N . LEU B 1 4 ? 1.3 20.125 10.469 1 31.84 4 LEU B N 1
ATOM 878 C CA . LEU B 1 4 ? 1.712 19.266 11.57 1 31.84 4 LEU B CA 1
ATOM 879 C C . LEU B 1 4 ? 0.528 18.938 12.477 1 31.84 4 LEU B C 1
ATOM 881 O O . LEU B 1 4 ? 0.438 17.828 13.008 1 31.84 4 LEU B O 1
ATOM 885 N N . GLU B 1 5 ? -0.395 19.797 12.742 1 33.94 5 GLU B N 1
ATOM 886 C CA . GLU B 1 5 ? -1.536 19.484 13.594 1 33.94 5 GLU B CA 1
ATOM 887 C C . GLU B 1 5 ? -2.529 18.578 12.883 1 33.94 5 GLU B C 1
ATOM 889 O O . GLU B 1 5 ? -3.18 17.75 13.516 1 33.94 5 GLU B O 1
ATOM 894 N N . ASN B 1 6 ? -2.764 18.641 11.461 1 35.94 6 ASN B N 1
ATOM 895 C CA . ASN B 1 6 ? -3.652 17.703 10.789 1 35.94 6 ASN B CA 1
ATOM 896 C C . ASN B 1 6 ? -2.959 16.359 10.531 1 35.94 6 ASN B C 1
ATOM 898 O O . ASN B 1 6 ? -3.623 15.344 10.328 1 35.94 6 ASN B O 1
ATOM 902 N N . VAL B 1 7 ? -1.736 16.328 10.117 1 40.31 7 VAL B N 1
ATOM 903 C CA . VAL B 1 7 ? -0.953 15.102 10.172 1 40.31 7 VAL B CA 1
ATOM 904 C C . VAL B 1 7 ? -1.072 14.469 11.562 1 40.31 7 VAL B C 1
ATOM 906 O O . VAL B 1 7 ? -1.043 13.25 11.703 1 40.31 7 VAL B O 1
ATOM 909 N N . ASN B 1 8 ? -0.856 15.195 12.453 1 38.78 8 ASN B N 1
ATOM 910 C CA . ASN B 1 8 ? -1.182 14.695 13.781 1 38.78 8 ASN B CA 1
ATOM 911 C C . ASN B 1 8 ? -2.572 14.07 13.82 1 38.78 8 ASN B C 1
ATOM 913 O O . ASN B 1 8 ? -2.842 13.195 14.648 1 38.78 8 ASN B O 1
ATOM 917 N N . SER B 1 9 ? -3.439 14.875 13.023 1 40.16 9 SER B N 1
ATOM 918 C CA . SER B 1 9 ? -4.766 14.258 12.992 1 40.16 9 SER B CA 1
ATOM 919 C C . SER B 1 9 ? -4.742 12.93 12.25 1 40.16 9 SER B C 1
ATOM 921 O O . SER B 1 9 ? -5.73 12.195 12.25 1 40.16 9 SER B O 1
ATOM 923 N N . LEU B 1 10 ? -3.889 12.953 11.141 1 43.56 10 LEU B N 1
ATOM 924 C CA . LEU B 1 10 ? -3.711 11.539 10.82 1 43.56 10 LEU B CA 1
ATOM 925 C C . LEU B 1 10 ? -3.311 10.75 12.062 1 43.56 10 LEU B C 1
ATOM 927 O O . LEU B 1 10 ? -3.068 9.539 11.977 1 43.56 10 LEU B O 1
ATOM 931 N N . VAL B 1 11 ? -2.629 11.492 12.844 1 41.34 11 VAL B N 1
ATOM 932 C CA . VAL B 1 11 ? -2.5 10.844 14.148 1 41.34 11 VAL B CA 1
ATOM 933 C C . VAL B 1 11 ? -3.854 10.281 14.586 1 41.34 11 VAL B C 1
ATOM 935 O O . VAL B 1 11 ? -4.848 11.008 14.625 1 41.34 11 VAL B O 1
ATOM 938 N N . GLY B 1 12 ? -3.988 9.211 14.359 1 46.38 12 GLY B N 1
ATOM 939 C CA . GLY B 1 12 ? -4.996 8.164 14.391 1 46.38 12 GLY B CA 1
ATOM 940 C C . GLY B 1 12 ? -6.023 8.352 15.492 1 46.38 12 GLY B C 1
ATOM 941 O O . GLY B 1 12 ? -5.852 7.844 16.594 1 46.38 12 GLY B O 1
ATOM 942 N N . LYS B 1 13 ? -6.422 9.531 15.617 1 54.22 13 LYS B N 1
ATOM 943 C CA . LYS B 1 13 ? -7.598 9.156 16.391 1 54.22 13 LYS B CA 1
ATOM 944 C C . LYS B 1 13 ? -8.398 8.07 15.672 1 54.22 13 LYS B C 1
ATOM 946 O O . LYS B 1 13 ? -8.727 8.211 14.492 1 54.22 13 LYS B O 1
ATOM 951 N N . SER B 1 14 ? -8.211 6.855 16.156 1 65.69 14 SER B N 1
ATOM 952 C CA . SER B 1 14 ? -8.859 5.641 15.664 1 65.69 14 SER B CA 1
ATOM 953 C C . SER B 1 14 ? -10.375 5.805 15.625 1 65.69 14 SER B C 1
ATOM 955 O O . SER B 1 14 ? -10.945 6.531 16.438 1 65.69 14 SER B O 1
ATOM 957 N N . ALA B 1 15 ? -10.867 5.695 14.414 1 79.62 15 ALA B N 1
ATOM 958 C CA . ALA B 1 15 ? -12.312 5.559 14.273 1 79.62 15 ALA B CA 1
ATOM 959 C C . ALA B 1 15 ? -12.914 4.789 15.445 1 79.62 15 ALA B C 1
ATOM 961 O O . ALA B 1 15 ? -12.188 4.125 16.188 1 79.62 15 ALA B O 1
ATOM 962 N N . ALA B 1 16 ? -14.102 5.102 15.758 1 82.56 16 ALA B N 1
ATOM 963 C CA . ALA B 1 16 ? -14.797 4.344 16.781 1 82.56 16 ALA B CA 1
ATOM 964 C C . ALA B 1 16 ? -14.625 2.842 16.578 1 82.56 16 ALA B C 1
ATOM 966 O O . ALA B 1 16 ? -14.57 2.367 15.445 1 82.56 16 ALA B O 1
ATOM 967 N N . PRO B 1 17 ? -14.516 2.141 17.641 1 89.69 17 PRO B N 1
ATOM 968 C CA . PRO B 1 17 ? -14.336 0.688 17.562 1 89.69 17 PRO B CA 1
ATOM 969 C C . PRO B 1 17 ? -15.406 0.003 16.719 1 89.69 17 PRO B C 1
ATOM 971 O O . PRO B 1 17 ? -15.117 -0.971 16.016 1 89.69 17 PRO B O 1
ATOM 974 N N . GLU B 1 18 ? -16.578 0.545 16.812 1 91.25 18 GLU B N 1
ATOM 975 C CA . GLU B 1 18 ? -17.672 -0.047 16.047 1 91.25 18 GLU B CA 1
ATOM 976 C C . GLU B 1 18 ? -17.406 0.062 14.547 1 91.25 18 GLU B C 1
ATOM 978 O O . GLU B 1 18 ? -17.688 -0.872 13.789 1 91.25 18 GLU B O 1
ATOM 983 N N . TYR B 1 19 ? -16.875 1.213 14.203 1 93.19 19 TYR B N 1
ATOM 984 C CA . TYR B 1 19 ? -16.594 1.398 12.781 1 93.19 19 TYR B CA 1
ATOM 985 C C . TYR B 1 19 ? -15.445 0.502 12.336 1 93.19 19 TYR B C 1
ATOM 987 O O . TYR B 1 19 ? -15.484 -0.081 11.25 1 93.19 19 TYR B O 1
ATOM 995 N N . LEU B 1 20 ? -14.453 0.354 13.195 1 93.25 20 LEU B N 1
ATOM 996 C CA . LEU B 1 20 ? -13.336 -0.529 12.891 1 93.25 20 LEU B CA 1
ATOM 997 C C . LEU B 1 20 ? -13.805 -1.974 12.75 1 93.25 20 LEU B C 1
ATOM 999 O O . LEU B 1 20 ? -13.305 -2.711 11.898 1 93.25 20 LEU B O 1
ATOM 1003 N N . GLN B 1 21 ? -14.695 -2.371 13.555 1 94.31 21 GLN B N 1
ATOM 1004 C CA . GLN B 1 21 ? -15.25 -3.717 13.469 1 94.31 21 GLN B CA 1
ATOM 1005 C C . GLN B 1 21 ? -15.977 -3.932 12.141 1 94.31 21 GLN B C 1
ATOM 1007 O O . GLN B 1 21 ? -15.844 -4.988 11.523 1 94.31 21 GLN B O 1
ATOM 1012 N N . LYS B 1 22 ? -16.719 -2.963 11.75 1 95 22 LYS B N 1
ATOM 1013 C CA . LYS B 1 22 ? -17.422 -3.018 10.469 1 95 22 LYS B CA 1
ATOM 1014 C C . LYS B 1 22 ? -16.438 -3.189 9.312 1 95 22 LYS B C 1
ATOM 1016 O O . LYS B 1 22 ? -16.641 -4.02 8.43 1 95 22 LYS B O 1
ATOM 1021 N N . LEU B 1 23 ? -15.406 -2.375 9.344 1 95.81 23 LEU B N 1
ATOM 1022 C CA . LEU B 1 23 ? -14.391 -2.463 8.297 1 95.81 23 LEU B CA 1
ATOM 1023 C C . LEU B 1 23 ? -13.719 -3.834 8.305 1 95.81 23 LEU B C 1
ATOM 1025 O O . LEU B 1 23 ? -13.469 -4.41 7.246 1 95.81 23 LEU B O 1
ATOM 1029 N N . THR B 1 24 ? -13.453 -4.352 9.469 1 96.44 24 THR B N 1
ATOM 1030 C CA . THR B 1 24 ? -12.828 -5.664 9.602 1 96.44 24 THR B CA 1
ATOM 1031 C C . THR B 1 24 ? -13.711 -6.746 8.992 1 96.44 24 THR B C 1
ATOM 1033 O O . THR B 1 24 ? -13.227 -7.613 8.258 1 96.44 24 THR B O 1
ATOM 1036 N N . TYR B 1 25 ? -14.953 -6.672 9.312 1 96.75 25 TYR B N 1
ATOM 1037 C CA . TYR B 1 25 ? -15.922 -7.625 8.773 1 96.75 25 TYR B CA 1
ATOM 1038 C C . TYR B 1 25 ? -15.969 -7.555 7.254 1 96.75 25 TYR B C 1
ATOM 1040 O O . TYR B 1 25 ? -15.969 -8.586 6.578 1 96.75 25 TYR B O 1
ATOM 1048 N N . LEU B 1 26 ? -16.016 -6.332 6.719 1 96.38 26 LEU B N 1
ATOM 1049 C CA . LEU B 1 26 ? -16.047 -6.121 5.277 1 96.38 26 LEU B CA 1
ATOM 1050 C C . LEU B 1 26 ? -14.812 -6.723 4.613 1 96.38 26 LEU B C 1
ATOM 1052 O O . LEU B 1 26 ? -14.922 -7.383 3.58 1 96.38 26 LEU B O 1
ATOM 1056 N N . CYS B 1 27 ? -13.68 -6.527 5.188 1 97.12 27 CYS B N 1
ATOM 1057 C CA . CYS B 1 27 ? -12.43 -7.047 4.648 1 97.12 27 CYS B CA 1
ATOM 1058 C C . CYS B 1 27 ? -12.406 -8.57 4.699 1 97.12 27 CYS B C 1
ATOM 1060 O O . CYS B 1 27 ? -11.961 -9.219 3.75 1 97.12 27 CYS B O 1
ATOM 1062 N N . TRP B 1 28 ? -12.891 -9.133 5.77 1 96.38 28 TRP B N 1
ATOM 1063 C CA . TRP B 1 28 ? -12.898 -10.578 5.98 1 96.38 28 TRP B CA 1
ATOM 1064 C C . TRP B 1 28 ? -13.75 -11.273 4.926 1 96.38 28 TRP B C 1
ATOM 1066 O O . TRP B 1 28 ? -13.391 -12.352 4.438 1 96.38 28 TRP B O 1
ATOM 1076 N N . ASN B 1 29 ? -14.797 -10.594 4.57 1 97.06 29 ASN B N 1
ATOM 1077 C CA . ASN B 1 29 ? -15.781 -11.227 3.691 1 97.06 29 ASN B CA 1
ATOM 1078 C C . ASN B 1 29 ? -15.531 -10.875 2.229 1 97.06 29 ASN B C 1
ATOM 1080 O O . ASN B 1 29 ? -16.281 -11.305 1.347 1 97.06 29 ASN B O 1
ATOM 1084 N N . HIS B 1 30 ? -14.602 -10.195 1.954 1 97.94 30 HIS B N 1
ATOM 1085 C CA . HIS B 1 30 ? -14.359 -9.68 0.61 1 97.94 30 HIS B CA 1
ATOM 1086 C C . HIS B 1 30 ? -14.016 -10.805 -0.358 1 97.94 30 HIS B C 1
ATOM 1088 O O . HIS B 1 30 ? -14.453 -10.789 -1.512 1 97.94 30 HIS B O 1
ATOM 1094 N N . HIS B 1 31 ? -13.297 -11.789 0.086 1 97.62 31 HIS B N 1
ATOM 1095 C CA . HIS B 1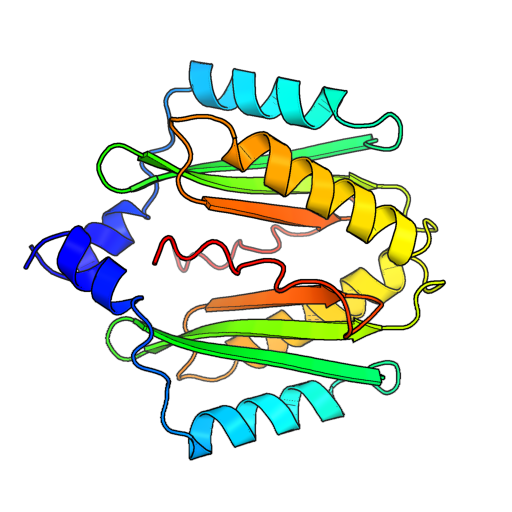 31 ? -12.828 -12.867 -0.776 1 97.62 31 HIS B CA 1
ATOM 1096 C C . HIS B 1 31 ? -12.469 -14.109 0.036 1 97.62 31 HIS B C 1
ATOM 1098 O O . HIS B 1 31 ? -11.875 -14.008 1.111 1 97.62 31 HIS B O 1
ATOM 1104 N N . LYS B 1 32 ? -12.617 -15.234 -0.486 1 97.62 32 LYS B N 1
ATOM 1105 C CA . LYS B 1 32 ? -12.406 -16.5 0.218 1 97.62 32 LYS B CA 1
ATOM 1106 C C . LYS B 1 32 ? -10.93 -16.734 0.488 1 97.62 32 LYS B C 1
ATOM 1108 O O . LYS B 1 32 ? -10.57 -17.484 1.41 1 97.62 32 LYS B O 1
ATOM 1113 N N . ALA B 1 33 ? -10.094 -16.125 -0.268 1 97.44 33 ALA B N 1
ATOM 1114 C CA . ALA B 1 33 ? -8.656 -16.359 -0.147 1 97.44 33 ALA B CA 1
ATOM 1115 C C . ALA B 1 33 ? -8.07 -15.594 1.036 1 97.44 33 ALA B C 1
ATOM 1117 O O . ALA B 1 33 ? -6.914 -15.812 1.416 1 97.44 33 ALA B O 1
ATOM 1118 N N . VAL B 1 34 ? -8.82 -14.664 1.621 1 96.88 34 VAL B N 1
ATOM 1119 C CA . VAL B 1 34 ? -8.328 -13.922 2.777 1 96.88 34 VAL B CA 1
ATOM 1120 C C . VAL B 1 34 ? -8.219 -14.852 3.98 1 96.88 34 VAL B C 1
ATOM 1122 O O . VAL B 1 34 ? -9.227 -15.383 4.453 1 96.88 34 VAL B O 1
ATOM 1125 N N . ARG B 1 35 ? -7.016 -14.984 4.473 1 95.38 35 ARG B N 1
ATOM 1126 C CA . ARG B 1 35 ? -6.762 -15.922 5.562 1 95.38 35 ARG B CA 1
ATOM 1127 C C . ARG B 1 35 ? -6.871 -15.227 6.918 1 95.38 35 ARG B C 1
ATOM 1129 O O . ARG B 1 35 ? -7.18 -15.867 7.926 1 95.38 35 ARG B O 1
ATOM 1136 N N . HIS B 1 36 ? -6.469 -13.992 6.895 1 94.44 36 HIS B N 1
ATOM 1137 C CA . HIS B 1 36 ? -6.426 -13.219 8.133 1 94.44 36 HIS B CA 1
ATOM 1138 C C . HIS B 1 36 ? -6.43 -11.719 7.844 1 94.44 36 HIS B C 1
ATOM 1140 O O . HIS B 1 36 ? -5.934 -11.281 6.805 1 94.44 36 HIS B O 1
ATOM 1146 N N . ILE B 1 37 ? -7.059 -10.992 8.641 1 94 37 ILE B N 1
ATOM 1147 C CA . ILE B 1 37 ? -6.91 -9.539 8.664 1 94 37 ILE B CA 1
ATOM 1148 C C . ILE B 1 37 ? -5.875 -9.148 9.719 1 94 37 ILE B C 1
ATOM 1150 O O . ILE B 1 37 ? -6.125 -9.273 10.922 1 94 37 ILE B O 1
ATOM 1154 N N . ASP B 1 38 ? -4.77 -8.703 9.32 1 89 38 ASP B N 1
ATOM 1155 C CA . ASP B 1 38 ? -3.682 -8.398 10.25 1 89 38 ASP B CA 1
ATOM 1156 C C . ASP B 1 38 ? -3.934 -7.09 10.984 1 89 38 ASP B C 1
ATOM 1158 O O . ASP B 1 38 ? -3.898 -7.047 12.219 1 89 38 ASP B O 1
ATOM 1162 N N . THR B 1 39 ? -4.207 -6.059 10.242 1 87.25 39 THR B N 1
ATOM 1163 C CA . THR B 1 39 ? -4.449 -4.77 10.875 1 87.25 39 THR B CA 1
ATOM 1164 C C . THR B 1 39 ? -5.492 -3.973 10.102 1 87.25 39 THR B C 1
ATOM 1166 O O . THR B 1 39 ? -5.602 -4.105 8.875 1 87.25 39 THR B O 1
ATOM 1169 N N . VAL B 1 40 ? -6.359 -3.268 10.75 1 91.88 40 VAL B N 1
ATOM 1170 C CA . VAL B 1 40 ? -7.234 -2.227 10.219 1 91.88 40 VAL B CA 1
ATOM 1171 C C . VAL B 1 40 ? -7.043 -0.938 11.016 1 91.88 40 VAL B C 1
ATOM 1173 O O . VAL B 1 40 ? -7.215 -0.925 12.242 1 91.88 40 VAL B O 1
ATOM 1176 N N . ARG B 1 41 ? -6.645 0.057 10.344 1 87.31 41 ARG B N 1
ATOM 1177 C CA . ARG B 1 41 ? -6.492 1.375 10.945 1 87.31 41 ARG B CA 1
ATOM 1178 C C . ARG B 1 41 ? -7.332 2.416 10.211 1 87.31 41 ARG B C 1
ATOM 1180 O O . ARG B 1 41 ? -7.434 2.387 8.984 1 87.31 41 ARG B O 1
ATOM 1187 N N . ALA B 1 42 ? -7.906 3.234 10.977 1 88.88 42 ALA B N 1
ATOM 1188 C CA . ALA B 1 42 ? -8.664 4.348 10.422 1 88.88 42 ALA B CA 1
ATOM 1189 C C . ALA B 1 42 ? -8.281 5.664 11.094 1 88.88 42 ALA B C 1
ATOM 1191 O O . ALA B 1 42 ? -8.367 5.793 12.312 1 88.88 42 ALA B O 1
ATOM 1192 N N . TYR B 1 43 ? -7.84 6.574 10.266 1 79.12 43 TYR B N 1
ATOM 1193 C CA . TYR B 1 43 ? -7.449 7.895 10.742 1 79.12 43 TYR B CA 1
ATOM 1194 C C . TYR B 1 43 ? -8.461 8.953 10.32 1 79.12 43 TYR B C 1
ATOM 1196 O O . TYR B 1 43 ? -8.969 8.914 9.195 1 79.12 43 TYR B O 1
ATOM 1204 N N . THR B 1 44 ? -8.641 9.758 11.234 1 80.19 44 THR B N 1
ATOM 1205 C CA . THR B 1 44 ? -9.57 10.828 10.898 1 80.19 44 THR B CA 1
ATOM 1206 C C . THR B 1 44 ? -8.93 11.82 9.922 1 80.19 44 THR B C 1
ATOM 1208 O O . THR B 1 44 ? -7.75 12.141 10.047 1 80.19 44 THR B O 1
ATOM 1211 N N . PHE B 1 45 ? -9.656 12.219 9.008 1 74.06 45 PHE B N 1
ATOM 1212 C CA . PHE B 1 45 ? -9.336 13.227 8.008 1 74.06 45 PHE B CA 1
ATOM 1213 C C . PHE B 1 45 ? -10.539 14.125 7.738 1 74.06 45 PHE B C 1
ATOM 1215 O O . PHE B 1 45 ? -11.383 13.797 6.902 1 74.06 45 PHE B O 1
ATOM 1222 N N . GLY B 1 46 ? -10.477 15.32 8.336 1 77.5 46 GLY B N 1
ATOM 1223 C CA . GLY B 1 46 ? -11.727 16.062 8.32 1 77.5 46 GLY B CA 1
ATOM 1224 C C . GLY B 1 46 ? -12.898 15.273 8.859 1 77.5 46 GLY B C 1
ATOM 1225 O O . GLY B 1 46 ? -12.852 14.773 9.984 1 77.5 46 GLY B O 1
ATOM 1226 N N . SER B 1 47 ? -13.898 15.234 7.988 1 82.69 47 SER B N 1
ATOM 1227 C CA . SER B 1 47 ? -15.086 14.477 8.367 1 82.69 47 SER B CA 1
ATOM 1228 C C . SER B 1 47 ? -15.016 13.047 7.859 1 82.69 47 SER B C 1
ATOM 1230 O O . SER B 1 47 ? -15.945 12.258 8.07 1 82.69 47 SER B O 1
ATOM 1232 N N . HIS B 1 48 ? -13.984 12.734 7.211 1 88.44 48 HIS B N 1
ATOM 1233 C CA . HIS B 1 48 ? -13.844 11.414 6.621 1 88.44 48 HIS B CA 1
ATOM 1234 C C . HIS B 1 48 ? -12.703 10.641 7.277 1 88.44 48 HIS B C 1
ATOM 1236 O O . HIS B 1 48 ? -12.055 11.141 8.195 1 88.44 48 HIS B O 1
ATOM 1242 N N . TYR B 1 49 ? -12.547 9.312 6.812 1 86.69 49 TYR B N 1
ATOM 1243 C CA . TYR B 1 49 ? -11.469 8.477 7.328 1 86.69 49 TYR B CA 1
ATOM 1244 C C . TYR B 1 49 ? -10.492 8.102 6.223 1 86.69 49 TYR B C 1
ATOM 1246 O O . TYR B 1 49 ? -10.891 7.898 5.074 1 86.69 49 TYR B O 1
ATOM 1254 N N . PHE B 1 50 ? -9.289 8.016 6.645 1 84.19 50 PHE B N 1
ATOM 1255 C CA . PHE B 1 50 ? -8.25 7.297 5.91 1 84.19 50 PHE B CA 1
ATOM 1256 C C . PHE B 1 50 ? -8.023 5.914 6.508 1 84.19 50 PHE B C 1
ATOM 1258 O O . PHE B 1 50 ? -7.754 5.781 7.707 1 84.19 50 PHE B O 1
ATOM 1265 N N . VAL B 1 51 ? -8.148 4.984 5.645 1 90.75 51 VAL B N 1
ATOM 1266 C CA . VAL B 1 51 ? -8.125 3.631 6.195 1 90.75 51 VAL B CA 1
ATOM 1267 C C . VAL B 1 51 ? -6.934 2.865 5.637 1 90.75 51 VAL B C 1
ATOM 1269 O O . VAL B 1 51 ? -6.625 2.967 4.445 1 90.75 51 VAL B O 1
ATOM 1272 N N . GLU B 1 52 ? -6.246 2.119 6.488 1 88.81 52 GLU B N 1
ATOM 1273 C CA . GLU B 1 52 ? -5.203 1.171 6.117 1 88.81 52 GLU B CA 1
ATOM 1274 C C . GLU B 1 52 ? -5.547 -0.242 6.578 1 88.81 52 GLU B C 1
ATOM 1276 O O . GLU B 1 52 ? -5.867 -0.457 7.75 1 88.81 52 GLU B O 1
ATOM 1281 N N . VAL B 1 53 ? -5.488 -1.119 5.66 1 93.69 53 VAL B N 1
ATOM 1282 C CA . VAL B 1 53 ? -5.824 -2.502 5.98 1 93.69 53 VAL B CA 1
ATOM 1283 C C . VAL B 1 53 ? -4.699 -3.428 5.52 1 93.69 53 VAL B C 1
ATOM 1285 O O . VAL B 1 53 ? -4.16 -3.264 4.422 1 93.69 53 VAL B O 1
ATOM 1288 N N . ASP B 1 54 ? -4.375 -4.348 6.363 1 93.62 54 ASP B N 1
ATOM 1289 C CA . ASP B 1 54 ? -3.471 -5.438 6.016 1 93.62 54 ASP B CA 1
ATOM 1290 C C . ASP B 1 54 ? -4.207 -6.777 5.98 1 93.62 54 ASP B C 1
ATOM 1292 O O . ASP B 1 54 ? -4.723 -7.23 7.004 1 93.62 54 ASP B O 1
ATOM 1296 N N . ILE B 1 55 ? -4.176 -7.312 4.809 1 95.94 55 ILE B N 1
ATOM 1297 C CA . ILE B 1 55 ? -4.801 -8.625 4.715 1 95.94 55 ILE B CA 1
ATOM 1298 C C . ILE B 1 55 ? -3.742 -9.68 4.402 1 95.94 55 ILE B C 1
ATOM 1300 O O . ILE B 1 55 ? -2.717 -9.375 3.787 1 95.94 55 ILE B O 1
ATOM 1304 N N . VAL B 1 56 ? -4.055 -10.906 4.805 1 96.81 56 VAL B N 1
ATOM 1305 C CA . VAL B 1 56 ? -3.137 -12.023 4.59 1 96.81 56 VAL B CA 1
ATOM 1306 C C . VAL B 1 56 ? -3.701 -12.961 3.523 1 96.81 56 VAL B C 1
ATOM 1308 O O . VAL B 1 56 ? -4.844 -13.414 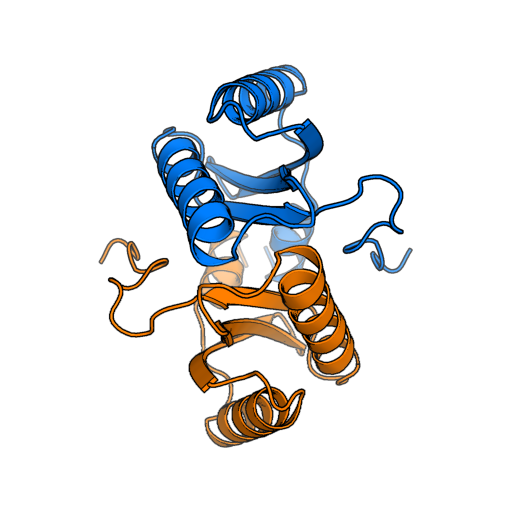3.631 1 96.81 56 VAL B O 1
ATOM 1311 N N . LEU B 1 57 ? -2.926 -13.211 2.508 1 97.62 57 LEU B N 1
ATOM 1312 C CA . LEU B 1 57 ? -3.242 -14.133 1.419 1 97.62 57 LEU B CA 1
ATOM 1313 C C . LEU B 1 57 ? -2.213 -15.25 1.335 1 97.62 57 LEU B C 1
ATOM 1315 O O . LEU B 1 57 ? -1.162 -15.188 1.979 1 97.62 57 LEU B O 1
ATOM 1319 N N . PRO B 1 58 ? -2.562 -16.328 0.633 1 96.75 58 PRO B N 1
ATOM 1320 C CA . PRO B 1 58 ? -1.588 -17.406 0.509 1 96.75 58 PRO B CA 1
ATOM 1321 C C . PRO B 1 58 ? -0.251 -16.938 -0.061 1 96.75 58 PRO B C 1
ATOM 1323 O O . PRO B 1 58 ? -0.222 -16.188 -1.032 1 96.75 58 PRO B O 1
ATOM 1326 N N . ALA B 1 59 ? 0.798 -17.391 0.456 1 96.56 59 ALA B N 1
ATOM 1327 C CA . ALA B 1 59 ? 2.152 -16.969 0.103 1 96.56 59 ALA B CA 1
ATOM 1328 C C . ALA B 1 59 ? 2.459 -17.281 -1.359 1 96.56 59 ALA B C 1
ATOM 1330 O O . ALA B 1 59 ? 3.184 -16.531 -2.02 1 96.56 59 ALA B O 1
ATOM 1331 N N . ASP B 1 60 ? 1.898 -18.391 -1.84 1 96.88 60 ASP B N 1
ATOM 1332 C CA . ASP B 1 60 ? 2.227 -18.859 -3.182 1 96.88 60 ASP B CA 1
ATOM 1333 C C . ASP B 1 60 ? 1.235 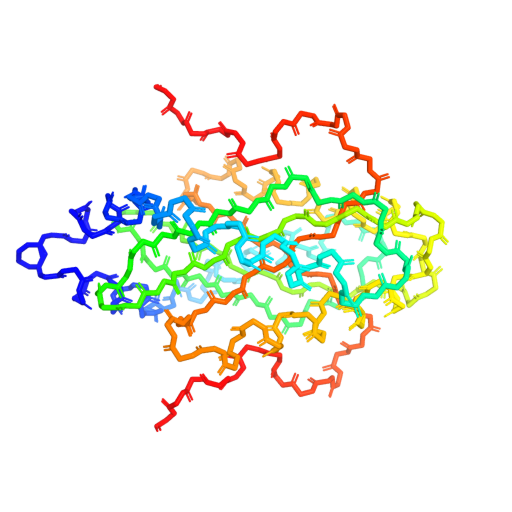-18.312 -4.211 1 96.88 60 ASP B C 1
ATOM 1335 O O . ASP B 1 60 ? 1.3 -18.672 -5.391 1 96.88 60 ASP B O 1
ATOM 1339 N N . MET B 1 61 ? 0.335 -17.469 -3.775 1 97.56 61 MET B N 1
ATOM 1340 C CA . MET B 1 61 ? -0.634 -16.875 -4.699 1 97.56 61 MET B CA 1
ATOM 1341 C C . MET B 1 61 ? 0.061 -16.016 -5.742 1 97.56 61 MET B C 1
ATOM 1343 O O . MET B 1 61 ? 0.93 -15.203 -5.402 1 97.56 61 MET B O 1
ATOM 1347 N N . PRO B 1 62 ? -0.246 -16.219 -7 1 97.81 62 PRO B N 1
ATOM 1348 C CA . PRO B 1 62 ? 0.323 -15.336 -8.016 1 97.81 62 PRO B CA 1
ATOM 1349 C C . PRO B 1 62 ? 0.021 -13.859 -7.75 1 97.81 62 PRO B C 1
ATOM 1351 O O . PRO B 1 62 ? -1.087 -13.523 -7.328 1 97.81 62 PRO B O 1
ATOM 1354 N N . LEU B 1 63 ? 0.948 -12.984 -8.016 1 97.69 63 LEU B N 1
ATOM 1355 C CA . LEU B 1 63 ? 0.833 -11.555 -7.758 1 97.69 63 LEU B CA 1
ATOM 1356 C C . LEU B 1 63 ? -0.417 -10.977 -8.414 1 97.69 63 LEU B C 1
ATOM 1358 O O . LEU B 1 63 ? -1.122 -10.164 -7.816 1 97.69 63 LEU B O 1
ATOM 1362 N N . GLN B 1 64 ? -0.695 -11.312 -9.625 1 97.06 64 GLN B N 1
ATOM 1363 C CA . GLN B 1 64 ? -1.868 -10.789 -10.32 1 97.06 64 GLN B CA 1
ATOM 1364 C C . GLN B 1 64 ? -3.139 -11.031 -9.508 1 97.06 64 GLN B C 1
ATOM 1366 O O . GLN B 1 64 ? -3.953 -10.125 -9.328 1 97.06 64 GLN B O 1
ATOM 1371 N N . GLU B 1 65 ? -3.314 -12.266 -9.07 1 97.25 65 GLU B N 1
ATOM 1372 C CA . GLU B 1 65 ? -4.496 -12.617 -8.289 1 97.25 65 GLU B CA 1
ATOM 1373 C C . GLU B 1 65 ? -4.555 -11.828 -6.988 1 97.25 65 GLU B C 1
ATOM 1375 O O . GLU B 1 65 ? -5.59 -11.25 -6.652 1 97.25 65 GLU B O 1
ATOM 1380 N N . ALA B 1 66 ? -3.436 -11.836 -6.273 1 97.5 66 ALA B N 1
ATOM 1381 C CA . ALA B 1 66 ? -3.365 -11.094 -5.02 1 97.5 66 ALA B CA 1
ATOM 1382 C C . ALA B 1 66 ? -3.672 -9.617 -5.238 1 97.5 66 ALA B C 1
ATOM 1384 O O . ALA B 1 66 ? -4.453 -9.016 -4.492 1 97.5 66 ALA B O 1
ATOM 1385 N N . HIS B 1 67 ? -2.98 -9.047 -6.211 1 96.5 67 HIS B N 1
ATOM 1386 C CA . HIS B 1 67 ? -3.186 -7.645 -6.562 1 96.5 67 HIS B CA 1
ATOM 1387 C C . HIS B 1 67 ? -4.656 -7.355 -6.84 1 96.5 67 HIS B C 1
ATOM 1389 O O . HIS B 1 67 ? -5.203 -6.363 -6.348 1 96.5 67 HIS B O 1
ATOM 1395 N N . ASP B 1 68 ? -5.32 -8.195 -7.617 1 96.44 68 ASP B N 1
ATOM 1396 C CA . ASP B 1 68 ? -6.715 -7.977 -7.996 1 96.44 68 ASP B CA 1
ATOM 1397 C C . ASP B 1 68 ? -7.633 -8.031 -6.777 1 96.44 68 ASP B C 1
ATOM 1399 O O . ASP B 1 68 ? -8.57 -7.238 -6.664 1 96.44 68 ASP B O 1
ATOM 1403 N N . ILE B 1 69 ? -7.391 -8.945 -5.879 1 97.31 69 ILE B N 1
ATOM 1404 C CA . ILE B 1 69 ? -8.156 -9.039 -4.641 1 97.31 69 ILE B CA 1
ATOM 1405 C C . ILE B 1 69 ? -7.984 -7.754 -3.83 1 97.31 69 ILE B C 1
ATOM 1407 O O . ILE B 1 69 ? -8.961 -7.164 -3.371 1 97.31 69 ILE B O 1
ATOM 1411 N N . GLY B 1 70 ? -6.73 -7.359 -3.637 1 96.94 70 GLY B N 1
ATOM 1412 C CA . GLY B 1 70 ? -6.445 -6.141 -2.895 1 96.94 70 GLY B CA 1
ATOM 1413 C C . GLY B 1 70 ? -7.066 -4.906 -3.518 1 96.94 70 GLY B C 1
ATOM 1414 O O . GLY B 1 70 ? -7.641 -4.07 -2.812 1 96.94 70 GLY B O 1
ATOM 1415 N N . GLU B 1 71 ? -6.926 -4.758 -4.848 1 95.62 71 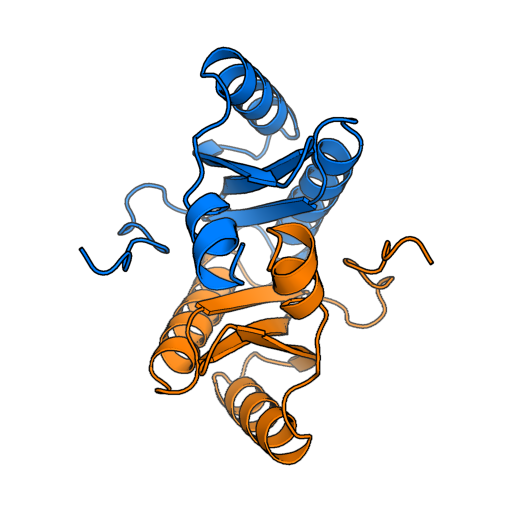GLU B N 1
ATOM 1416 C CA . GLU B 1 71 ? -7.465 -3.6 -5.551 1 95.62 71 GLU B CA 1
ATOM 1417 C C . GLU B 1 71 ? -8.984 -3.547 -5.441 1 95.62 71 GLU B C 1
ATOM 1419 O O . GLU B 1 71 ? -9.562 -2.479 -5.215 1 95.62 71 GLU B O 1
ATOM 1424 N N . SER B 1 72 ? -9.648 -4.633 -5.66 1 97.31 72 SER B N 1
ATOM 1425 C CA . SER B 1 72 ? -11.102 -4.664 -5.559 1 97.31 72 SER B CA 1
ATOM 1426 C C . SER B 1 72 ? -11.562 -4.344 -4.141 1 97.31 72 SER B C 1
ATOM 1428 O O . SER B 1 72 ? -12.594 -3.689 -3.953 1 97.31 72 SER B O 1
ATOM 1430 N N . LEU B 1 73 ? -10.82 -4.805 -3.15 1 97.5 73 LEU B N 1
ATOM 1431 C CA . LEU B 1 73 ? -11.133 -4.465 -1.767 1 97.5 73 LEU B CA 1
ATOM 1432 C C . LEU B 1 73 ? -10.984 -2.967 -1.53 1 97.5 73 LEU B C 1
ATOM 1434 O O . LEU B 1 73 ? -11.844 -2.348 -0.892 1 97.5 73 LEU B O 1
ATOM 1438 N N . GLN B 1 74 ? -9.875 -2.43 -2.008 1 95.19 74 GLN B N 1
ATOM 1439 C CA . GLN B 1 74 ? -9.672 -0.989 -1.893 1 95.19 74 GLN B CA 1
ATOM 1440 C C . GLN B 1 74 ? -10.844 -0.218 -2.486 1 95.19 74 GLN B C 1
ATOM 1442 O O . GLN B 1 74 ? -11.375 0.702 -1.856 1 95.19 74 GLN B O 1
ATOM 1447 N N . GLU B 1 75 ? -11.242 -0.555 -3.65 1 95.88 75 GLU B N 1
ATOM 1448 C CA . GLU B 1 75 ? -12.359 0.103 -4.316 1 95.88 75 GLU B CA 1
ATOM 1449 C C . GLU B 1 75 ? -13.641 -0.01 -3.486 1 95.88 75 GLU B C 1
ATOM 1451 O O . GLU B 1 75 ? -14.375 0.965 -3.34 1 95.88 75 GLU B O 1
ATOM 1456 N N . LYS B 1 76 ? -13.891 -1.172 -2.98 1 97.5 76 LYS B N 1
ATOM 1457 C CA . LYS B 1 76 ? -15.07 -1.428 -2.16 1 97.5 76 LYS B CA 1
ATOM 1458 C C . LYS B 1 76 ? -15.086 -0.541 -0.919 1 97.5 76 LYS B C 1
ATOM 1460 O O . LYS B 1 76 ? -16.109 0.05 -0.581 1 97.5 76 LYS B O 1
ATOM 1465 N N . LEU B 1 77 ? -13.961 -0.466 -0.241 1 96.75 77 LEU B N 1
ATOM 1466 C CA . LEU B 1 77 ? -13.844 0.377 0.943 1 96.75 77 LEU B CA 1
ATOM 1467 C C . LEU B 1 77 ? -14.078 1.843 0.593 1 96.75 77 LEU B C 1
ATOM 1469 O O . LEU B 1 77 ? -14.758 2.561 1.332 1 96.75 77 LEU B O 1
ATOM 1473 N N . GLU B 1 78 ? -13.609 2.238 -0.521 1 94.12 78 GLU B N 1
ATOM 1474 C CA . GLU B 1 78 ? -13.68 3.645 -0.91 1 94.12 78 GLU B CA 1
ATOM 1475 C C . GLU B 1 78 ? -15.078 4.02 -1.388 1 94.12 78 GLU B C 1
ATOM 1477 O O . GLU B 1 78 ? -15.391 5.199 -1.545 1 94.12 78 GLU B O 1
ATOM 1482 N N . LEU B 1 79 ? -15.898 3.045 -1.604 1 96 79 LEU B N 1
ATOM 1483 C CA . LEU B 1 79 ? -17.297 3.301 -1.927 1 96 79 LEU B CA 1
ATOM 1484 C C . LEU B 1 79 ? -18.078 3.732 -0.685 1 96 79 LEU B C 1
ATOM 1486 O O . LEU B 1 79 ? -19.172 4.285 -0.793 1 96 79 LEU B O 1
ATOM 1490 N N . LEU B 1 80 ? -17.578 3.438 0.457 1 94.94 80 LEU B N 1
ATOM 1491 C CA . LEU B 1 80 ? -18.219 3.889 1.691 1 94.94 80 LEU B CA 1
ATOM 1492 C C . LEU B 1 80 ? -18.109 5.402 1.831 1 94.94 80 LEU B C 1
ATOM 1494 O O . LEU B 1 80 ? -17.031 5.977 1.675 1 94.94 80 LEU B O 1
ATOM 1498 N N . PRO B 1 81 ? -19.125 6.051 2.172 1 94.56 81 PRO B N 1
ATOM 1499 C CA . PRO B 1 81 ? -19.141 7.516 2.189 1 94.56 81 PRO B CA 1
ATOM 1500 C C . PRO B 1 81 ? -18.188 8.109 3.211 1 94.56 81 PRO B C 1
ATOM 1502 O O . PRO B 1 81 ? -17.703 9.227 3.029 1 94.56 81 PRO B O 1
ATOM 1505 N N . GLU B 1 82 ? -17.875 7.422 4.262 1 93.75 82 GLU B N 1
ATOM 1506 C CA . GLU B 1 82 ? -17.031 7.934 5.336 1 93.75 82 GLU B CA 1
ATOM 1507 C C . GLU B 1 82 ? -15.555 7.809 4.988 1 93.75 82 GLU B C 1
ATOM 1509 O O . GLU B 1 82 ? -14.695 8.352 5.688 1 93.75 82 GLU B O 1
ATOM 1514 N N . ILE B 1 83 ? -15.266 7.105 3.914 1 92.44 83 ILE B N 1
ATOM 1515 C CA . ILE B 1 83 ? -13.867 6.809 3.615 1 92.44 83 ILE B CA 1
ATOM 1516 C C . ILE B 1 83 ? -13.383 7.695 2.473 1 92.44 83 ILE B C 1
ATOM 1518 O O . ILE B 1 83 ? -13.945 7.664 1.373 1 92.44 83 ILE B O 1
ATOM 1522 N N . GLU B 1 84 ? -12.414 8.438 2.809 1 85.5 84 GLU B N 1
ATOM 1523 C CA . GLU B 1 84 ? -11.781 9.289 1.808 1 85.5 84 GLU B CA 1
ATOM 1524 C C . GLU B 1 84 ? -10.82 8.492 0.931 1 85.5 84 GLU B C 1
ATOM 1526 O O . GLU B 1 84 ? -10.789 8.672 -0.289 1 85.5 84 GLU B O 1
ATOM 1531 N N . ARG B 1 85 ? -9.969 7.68 1.569 1 85 85 ARG B N 1
ATOM 1532 C CA . ARG B 1 85 ? -8.961 6.859 0.904 1 85 85 ARG B CA 1
ATOM 1533 C C . ARG B 1 85 ? -8.68 5.586 1.697 1 85 85 ARG B C 1
ATOM 1535 O O . ARG B 1 85 ? -8.719 5.598 2.93 1 85 85 ARG B O 1
ATOM 1542 N N . ALA B 1 86 ? -8.484 4.566 0.909 1 90.44 86 ALA B N 1
ATOM 1543 C CA . ALA B 1 86 ? -8.117 3.303 1.543 1 90.44 86 ALA B CA 1
ATOM 1544 C C . ALA B 1 86 ? -6.836 2.734 0.939 1 90.44 86 ALA B C 1
ATOM 1546 O O . ALA B 1 86 ? -6.633 2.799 -0.275 1 90.44 86 ALA B O 1
ATOM 1547 N N . PHE B 1 87 ? -5.977 2.203 1.781 1 86.94 87 PHE B N 1
ATOM 1548 C CA . PHE B 1 87 ? -4.773 1.494 1.371 1 86.94 87 PHE B CA 1
ATOM 1549 C C . PHE B 1 87 ? -4.805 0.048 1.851 1 86.94 87 PHE B C 1
ATOM 1551 O O . PHE B 1 87 ? -4.961 -0.212 3.045 1 86.94 87 PHE B O 1
ATOM 1558 N N . VAL B 1 88 ? -4.652 -0.795 0.894 1 94.25 88 VAL B N 1
ATOM 1559 C CA . VAL B 1 88 ? -4.66 -2.215 1.232 1 94.25 88 VAL B CA 1
ATOM 1560 C C . VAL B 1 88 ? -3.271 -2.807 1.018 1 94.25 88 VAL B C 1
ATOM 1562 O O . VAL B 1 88 ? -2.736 -2.764 -0.093 1 94.25 88 VAL B O 1
ATOM 1565 N N . HIS B 1 89 ? -2.715 -3.246 2.021 1 93.31 89 HIS B N 1
ATOM 1566 C CA . HIS B 1 89 ? -1.432 -3.938 1.978 1 93.31 89 HIS B CA 1
ATOM 1567 C C . HIS B 1 89 ? -1.621 -5.449 1.947 1 93.31 89 HIS B C 1
ATOM 1569 O O . HIS B 1 89 ? -2.447 -5.992 2.684 1 93.31 89 HIS B O 1
ATOM 1575 N N . LEU B 1 90 ? -0.837 -6.121 1.119 1 95.88 90 LEU B N 1
ATOM 1576 C CA . LEU B 1 90 ? -0.945 -7.566 0.931 1 95.88 90 LEU B CA 1
ATOM 1577 C C . LEU B 1 90 ? 0.191 -8.297 1.643 1 95.88 90 LEU B C 1
ATOM 1579 O O . LEU B 1 90 ? 1.351 -8.188 1.235 1 95.88 90 LEU B O 1
ATOM 1583 N N . ASP B 1 91 ? -0.207 -9.078 2.674 1 94.94 91 ASP B N 1
ATOM 1584 C CA . ASP B 1 91 ? 0.749 -9.875 3.432 1 94.94 91 ASP B CA 1
ATOM 1585 C C . ASP B 1 91 ? 0.534 -11.367 3.18 1 94.94 91 ASP B C 1
ATOM 1587 O O . ASP B 1 91 ? -0.499 -11.773 2.641 1 94.94 91 ASP B O 1
ATOM 1591 N N . TYR B 1 92 ? 1.571 -12.156 3.549 1 94.31 92 TYR B N 1
ATOM 1592 C CA . TYR B 1 92 ? 1.438 -13.602 3.43 1 94.31 92 TYR B CA 1
ATOM 1593 C C . TYR B 1 92 ? 1.625 -14.281 4.781 1 94.31 92 TYR B C 1
ATOM 1595 O O . TYR B 1 92 ? 1.43 -15.492 4.906 1 94.31 92 TYR B O 1
ATOM 1603 N N . GLU B 1 93 ? 2.133 -13.578 5.754 1 81.94 93 GLU B N 1
ATOM 1604 C CA . GLU B 1 93 ? 2.238 -14.086 7.117 1 81.94 93 GLU B CA 1
ATOM 1605 C C . GLU B 1 93 ? 1.805 -13.039 8.133 1 81.94 93 GLU B C 1
ATOM 1607 O O . GLU B 1 93 ? 1.728 -11.852 7.812 1 81.94 93 GLU B O 1
ATOM 1612 N N . PHE B 1 94 ? 1.251 -13.414 9.18 1 66.44 94 PHE B N 1
ATOM 1613 C CA . PHE B 1 94 ? 0.792 -12.469 10.188 1 66.44 94 PHE B CA 1
ATOM 1614 C C . PHE B 1 94 ? 1.85 -12.273 11.266 1 66.44 94 PHE B C 1
ATOM 1616 O O . PHE B 1 94 ? 1.739 -11.359 12.094 1 66.44 94 PHE B O 1
ATOM 1623 N N . SER B 1 95 ? 2.766 -13.102 11.328 1 63.78 95 SER B N 1
ATOM 1624 C CA . SER B 1 95 ? 3.729 -13.047 12.43 1 63.78 95 SER B CA 1
ATOM 1625 C C . SER B 1 95 ? 4.836 -12.047 12.141 1 63.78 95 SER B C 1
ATOM 1627 O O . SER B 1 95 ? 5.73 -11.844 12.961 1 63.78 95 SER B O 1
ATOM 1629 N N . HIS B 1 96 ? 4.715 -11.461 11 1 55.78 96 HIS B N 1
ATOM 1630 C CA . HIS B 1 96 ? 5.91 -10.656 10.758 1 55.78 96 HIS B CA 1
ATOM 1631 C C . HIS B 1 96 ? 5.859 -9.344 11.539 1 55.78 96 HIS B C 1
ATOM 1633 O O . HIS B 1 96 ? 4.781 -8.891 11.922 1 55.78 96 HIS B O 1
ATOM 1639 N N . LYS B 1 97 ? 7.098 -8.852 11.922 1 53.16 97 LYS B N 1
ATOM 1640 C CA . LYS B 1 97 ? 7.297 -7.598 12.633 1 53.16 97 LYS B CA 1
ATOM 1641 C C . LYS B 1 97 ? 6.402 -6.496 12.07 1 53.16 97 LYS B C 1
ATOM 1643 O O . LYS B 1 97 ? 6.082 -6.5 10.875 1 53.16 97 LYS B O 1
ATOM 1648 N N . PRO B 1 98 ? 5.801 -5.746 13.023 1 52.34 98 PRO B N 1
ATOM 1649 C CA . PRO B 1 98 ? 4.965 -4.641 12.547 1 52.34 98 PRO B CA 1
ATOM 1650 C C . PRO B 1 98 ? 5.602 -3.877 11.391 1 52.34 98 PRO B C 1
ATOM 1652 O O . PRO B 1 98 ? 6.766 -3.48 11.469 1 52.34 98 PRO B O 1
ATOM 1655 N N . GLU B 1 99 ? 5.211 -4.188 10.266 1 52.59 99 GLU B N 1
ATOM 1656 C CA . GLU B 1 99 ? 5.805 -3.594 9.07 1 52.59 99 GLU B CA 1
ATOM 1657 C C . GLU B 1 99 ? 5.855 -2.072 9.18 1 52.59 99 GLU B C 1
ATOM 1659 O O . GLU B 1 99 ? 6.719 -1.43 8.578 1 52.59 99 GLU B O 1
ATOM 1664 N N . HIS B 1 100 ? 4.816 -1.383 9.734 1 49.97 100 HIS B N 1
ATOM 1665 C CA . HIS B 1 100 ? 4.77 0.074 9.805 1 49.97 100 HIS B CA 1
ATOM 1666 C C . HIS B 1 100 ? 5.125 0.57 11.203 1 49.97 100 HIS B C 1
ATOM 1668 O O . HIS B 1 100 ? 4.762 1.687 11.578 1 49.97 100 HIS B O 1
ATOM 1674 N N . ALA B 1 101 ? 5.84 -0.262 11.992 1 41.88 101 ALA B N 1
ATOM 1675 C CA . ALA B 1 101 ? 6.012 0.113 13.398 1 41.88 101 ALA B CA 1
ATOM 1676 C C . ALA B 1 101 ? 6.961 1.299 13.531 1 41.88 101 ALA B C 1
ATOM 1678 O O . ALA B 1 101 ? 7.305 1.703 14.648 1 41.88 101 ALA B O 1
ATOM 1679 N N . GLN B 1 102 ? 7.73 1.62 12.672 1 37.19 102 GLN B N 1
ATOM 1680 C CA . GLN B 1 102 ? 8.695 2.551 13.258 1 37.19 102 GLN B CA 1
ATOM 1681 C C . GLN B 1 102 ? 8.008 3.836 13.711 1 37.19 102 GLN B C 1
ATOM 1683 O O . GLN B 1 102 ? 7.887 4.789 12.945 1 37.19 102 GLN B O 1
ATOM 1688 N N . ALA B 1 103 ? 6.852 3.816 14.195 1 35.34 103 ALA B N 1
ATOM 1689 C CA . ALA B 1 103 ? 6.496 5.055 14.883 1 35.34 103 ALA B CA 1
ATOM 1690 C C . ALA B 1 103 ? 7.555 5.43 15.914 1 35.34 103 ALA B C 1
ATOM 1692 O O . ALA B 1 103 ? 7.941 4.602 16.75 1 35.34 103 ALA B O 1
ATOM 1693 N N . HIS B 1 104 ? 8.625 6.164 15.477 1 27.67 104 HIS B N 1
ATOM 1694 C CA . HIS B 1 104 ? 9.516 6.641 16.531 1 27.67 104 HIS B CA 1
ATOM 1695 C C . HIS B 1 104 ? 8.75 6.922 17.812 1 27.67 104 HIS B C 1
ATOM 1697 O O . HIS B 1 104 ? 7.789 7.695 17.812 1 27.67 104 HIS B O 1
ATOM 1703 N N . SER B 1 105 ? 8.57 6 18.641 1 27.12 105 SER B N 1
ATOM 1704 C CA . SER B 1 105 ? 8.32 6.391 20.031 1 27.12 105 SER B CA 1
ATOM 1705 C C . SER B 1 105 ? 9.289 7.48 20.469 1 27.12 105 SER B C 1
ATOM 1707 O O . SER B 1 105 ? 10.461 7.477 20.078 1 27.12 105 SER B O 1
#

Sequence (210 aa):
MTVLENVNSLVGKSAAPEYLQKLTYLCWNHHKAVRHIDTVRAYTFGSHYFVEVDIVLPADMPLQEAHDIGESLQEKLELLPEIERAFVHLDYEFSHKPEHAQAHSMTVLENVNSLVGKSAAPEYLQKLTYLCWNHHKAVRHIDTVRAYTFGSHYFVEVDIVLPADMPLQEAHDIGESLQEKLELLPEIERAFVHLDYEFSHKPEHAQAHS

Radius of gyration: 16.72 Å; Cα contacts (8 Å, |Δi|>4): 383; chains: 2; bounding box: 37×45×39 Å

Solvent-accessible surface area (backbone atoms only — not comparable to full-atom values): 11307 Å² total; per-residue (Å²): 67,43,48,67,58,28,52,48,30,47,47,38,54,60,55,56,67,69,58,51,50,50,52,49,52,52,62,58,67,69,42,88,66,52,75,44,76,71,46,77,44,34,16,43,47,90,91,27,25,38,34,42,35,29,37,22,36,59,38,76,38,32,31,44,61,51,39,51,54,41,51,54,48,27,53,56,52,40,65,38,86,53,30,73,42,53,45,59,45,77,36,52,64,77,81,59,70,70,84,79,52,80,58,80,123,74,43,46,66,59,27,53,46,32,48,40,52,52,58,54,55,67,69,56,50,49,50,52,51,53,53,60,57,67,69,41,88,64,52,75,42,73,70,45,76,44,35,16,39,46,90,92,26,26,38,35,40,35,29,38,21,34,60,38,75,37,32,30,45,60,52,40,51,54,41,51,52,48,28,53,55,54,41,66,38,88,52,31,73,43,53,45,61,44,77,36,51,63,76,81,58,70,69,83,79,51,80,59,82,121

Secondary structure (DSSP, 8-state):
--HHHHHTTTTT-B--HHHHHHHHHHHHTS-TT--EEEEEEEEEETTEEEEEEEEE--TTSBHHHHHHHHHHHHHHHHTSTTEEEEEEEEES-SSS--TT-----/--HHHHHTTTTT-B--HHHHHHHHHHHHTS-TT--EEEEEEEEEETTEEEEEEEEE--TTSBHHHHHHHHHHHHHHHHTSTTEEEEEEEEES-SSS--TT-----

InterPro domains:
  IPR027470 Cation efflux protein, cytoplasmic domain [PF16916] (30-91)
  IPR036837 Cation efflux protein, cytoplasmic domain superfamily [G3DSA:3.30.70.1350] (13-93)
  IPR036837 Cation efflux protein, cytoplasmic domain superfamily [SSF160240] (15-92)
  IPR050291 Cation-efflux pump FieF-like [PTHR43840] (2-101)

Organism: NCBI:txid97028